Protein AF-A0A0F9C2K1-F1 (afdb_monomer_lite)

Secondary structure (DSSP, 8-state):
--------SSSEEEEEE-----SSEEEEEEEEEE-SS-EEEEEEEPTTEEEES-SEEEE-TT-EEEEEEEEEPPTT--S-EEEEEEEEEEETTT--EEEEEEEEEEPPSS----------EEEEEEEEEEEE-SS-EEEEEEEEEEEEEESSTTS-EEEEEEEEES--TT-GGGS---EEEEEEEETTTEEEEEEEEEE-S-SSSSPPEEEEEEEEEEEETTEEEEEEEEEE-S-GGG---EEEEEEEEEEETTEEEEEEEEEEEPPSS-SSTTS---TT-EEEEEEEEEEEEETTEEEEEEEEEEEESS-B-

Radius of gyration: 38.89 Å; chains: 1; bounding box: 77×54×105 Å

Organism: NCBI:txid412755

Structure (mmCIF, N/CA/C/O backbone):
data_AF-A0A0F9C2K1-F1
#
_entry.id   AF-A0A0F9C2K1-F1
#
loop_
_atom_site.group_PDB
_atom_site.id
_atom_site.type_symbol
_atom_site.label_atom_id
_atom_site.label_alt_id
_atom_site.label_comp_id
_atom_site.label_asym_id
_atom_site.label_entity_id
_atom_site.label_seq_id
_atom_site.pdbx_PDB_ins_code
_atom_site.Cartn_x
_atom_site.Cartn_y
_atom_site.Cartn_z
_atom_site.occupancy
_atom_site.B_iso_or_equiv
_atom_site.auth_seq_id
_atom_site.auth_comp_id
_atom_site.auth_asym_id
_atom_site.auth_atom_id
_atom_site.pdbx_PDB_model_num
ATOM 1 N N . MET A 1 1 ? -41.978 9.054 50.745 1.00 33.16 1 MET A N 1
ATOM 2 C CA . MET A 1 1 ? -40.813 8.151 50.845 1.00 33.16 1 MET A CA 1
ATOM 3 C C . MET A 1 1 ? -41.160 7.051 51.826 1.00 33.16 1 MET A C 1
ATOM 5 O O . MET A 1 1 ? -41.195 7.287 53.026 1.00 33.16 1 MET A O 1
ATOM 9 N N . THR A 1 2 ? -41.537 5.893 51.304 1.00 23.72 2 THR A N 1
ATOM 10 C CA . THR A 1 2 ? -41.900 4.700 52.072 1.00 23.72 2 THR A CA 1
ATOM 11 C C . THR A 1 2 ? -40.625 4.112 52.673 1.00 23.72 2 THR A C 1
ATOM 13 O O . THR A 1 2 ? -39.729 3.701 51.942 1.00 23.72 2 THR A O 1
ATOM 16 N N . ARG A 1 3 ? -40.508 4.151 54.004 1.00 30.47 3 ARG A N 1
ATOM 17 C CA . ARG A 1 3 ? -39.410 3.526 54.749 1.00 30.47 3 ARG A CA 1
ATOM 18 C C . ARG A 1 3 ? -39.724 2.043 54.895 1.00 30.47 3 ARG A C 1
ATOM 20 O O . ARG A 1 3 ? -40.606 1.681 55.665 1.00 30.47 3 ARG A O 1
ATOM 27 N N . SER A 1 4 ? -39.014 1.201 54.163 1.00 26.61 4 SER A N 1
ATOM 28 C CA . SER A 1 4 ? -39.002 -0.242 54.383 1.00 26.61 4 SER A CA 1
ATOM 29 C C . SER A 1 4 ? -37.620 -0.623 54.901 1.00 26.61 4 SER A C 1
ATOM 31 O O . SER A 1 4 ? -36.711 -0.865 54.113 1.00 26.61 4 SER A O 1
ATOM 33 N N . CYS A 1 5 ? -37.461 -0.645 56.230 1.00 33.44 5 CYS A N 1
ATOM 34 C CA . CYS A 1 5 ? -36.460 -1.521 56.832 1.00 33.44 5 CYS A CA 1
ATOM 35 C C . CYS A 1 5 ? -36.923 -2.943 56.523 1.00 33.44 5 CYS A C 1
ATOM 37 O O . CYS A 1 5 ? -37.973 -3.379 56.995 1.00 33.44 5 CYS A O 1
ATOM 39 N N . ILE A 1 6 ? -36.196 -3.616 55.638 1.00 37.28 6 ILE A N 1
ATOM 40 C CA . ILE A 1 6 ? -36.361 -5.047 55.417 1.00 37.28 6 ILE A CA 1
ATOM 41 C C . ILE A 1 6 ? -35.999 -5.708 56.748 1.00 37.28 6 ILE A C 1
ATOM 43 O O . ILE A 1 6 ? -34.929 -5.441 57.285 1.00 37.28 6 ILE A O 1
ATOM 47 N N . LEU A 1 7 ? -36.925 -6.496 57.297 1.00 34.59 7 LEU A N 1
ATOM 48 C CA . LEU A 1 7 ? -36.721 -7.327 58.483 1.00 34.59 7 LEU A CA 1
ATOM 49 C C . LEU A 1 7 ? -35.461 -8.183 58.277 1.00 34.59 7 LEU A C 1
ATOM 51 O O . LEU A 1 7 ? -35.523 -9.193 57.575 1.00 34.59 7 LEU A O 1
ATOM 55 N N . CYS A 1 8 ? -34.323 -7.790 58.853 1.00 39.09 8 CYS A N 1
ATOM 56 C CA . CYS A 1 8 ? -33.214 -8.718 59.034 1.00 39.09 8 CYS A CA 1
ATOM 57 C C . CYS A 1 8 ? -33.524 -9.541 60.284 1.00 39.09 8 CYS A C 1
ATOM 59 O O . CYS A 1 8 ? -33.885 -8.989 61.317 1.00 39.09 8 CYS A O 1
ATOM 61 N N . GLY A 1 9 ? -33.387 -10.863 60.204 1.00 40.09 9 GLY A N 1
ATOM 62 C CA . GLY A 1 9 ? -33.495 -11.755 61.365 1.00 40.09 9 GLY A CA 1
ATOM 63 C C . GLY A 1 9 ? -32.280 -11.705 62.303 1.00 40.09 9 GLY A C 1
ATOM 64 O O . GLY A 1 9 ? -32.063 -12.666 63.031 1.00 40.09 9 GLY A O 1
ATOM 65 N N . ASP A 1 10 ? -31.484 -10.633 62.246 1.00 47.69 10 ASP A N 1
ATOM 66 C CA . ASP A 1 10 ? -30.276 -10.387 63.039 1.00 47.69 10 ASP A CA 1
ATOM 67 C C . ASP A 1 10 ? -30.452 -9.069 63.828 1.00 47.69 10 ASP A C 1
ATOM 69 O O . ASP A 1 10 ? -31.119 -8.157 63.330 1.00 47.69 10 ASP A O 1
ATOM 73 N N . PRO A 1 11 ? -29.833 -8.931 65.020 1.00 51.47 11 PRO A N 1
ATOM 74 C CA . PRO A 1 11 ? -30.054 -7.800 65.929 1.00 51.47 11 PRO A CA 1
ATOM 75 C C . PRO A 1 11 ? -29.697 -6.430 65.321 1.00 51.47 11 PRO A C 1
ATOM 77 O O . PRO A 1 11 ? -30.369 -5.442 65.619 1.00 51.47 11 PRO A O 1
ATOM 80 N N . LEU A 1 12 ? -28.737 -6.380 64.385 1.00 45.09 12 LEU A N 1
ATOM 81 C CA . LEU A 1 12 ? -28.323 -5.168 63.670 1.00 45.09 12 LEU A CA 1
ATOM 82 C C . LEU A 1 12 ? -28.712 -5.228 62.177 1.00 45.09 12 LEU A C 1
ATOM 84 O O . LEU A 1 12 ? -28.350 -6.159 61.458 1.00 45.09 12 LEU A O 1
ATOM 88 N N . CYS A 1 13 ? -29.394 -4.192 61.680 1.00 52.56 13 CYS A N 1
ATOM 89 C CA . CYS A 1 13 ? -29.792 -4.032 60.277 1.00 52.56 13 CYS A CA 1
ATOM 90 C C . CYS A 1 13 ? -29.043 -2.869 59.606 1.00 52.56 13 CYS A C 1
ATOM 92 O O . CYS A 1 13 ? -28.974 -1.773 60.164 1.00 52.56 13 CYS A O 1
ATOM 94 N N . LEU A 1 14 ? -28.570 -3.065 58.368 1.00 50.22 14 LEU A N 1
ATOM 95 C CA . LEU A 1 14 ? -27.961 -2.018 57.539 1.00 50.22 14 LEU A CA 1
ATOM 96 C C . LEU A 1 14 ? -28.662 -1.926 56.178 1.00 50.22 14 LEU A C 1
ATOM 98 O O . LEU A 1 14 ? -28.708 -2.901 55.434 1.00 50.22 14 LEU A O 1
ATOM 102 N N . CYS A 1 15 ? -29.191 -0.751 55.835 1.00 49.62 15 CYS A N 1
ATOM 103 C CA . CYS A 1 15 ? -29.886 -0.493 54.570 1.00 49.62 15 CYS A CA 1
ATOM 104 C C . CYS A 1 15 ? -29.271 0.710 53.845 1.00 49.62 15 CYS A C 1
ATOM 106 O O . CYS A 1 15 ? -28.938 1.705 54.480 1.00 49.62 15 CYS A O 1
ATOM 108 N N . ALA A 1 16 ? -29.161 0.657 52.518 1.00 47.88 16 ALA A N 1
ATOM 109 C CA . ALA A 1 16 ? -28.700 1.784 51.706 1.00 47.88 16 ALA A CA 1
ATOM 110 C C . ALA A 1 16 ? -29.882 2.564 51.104 1.00 47.88 16 ALA A C 1
ATOM 112 O O . ALA A 1 16 ? -30.863 1.964 50.665 1.00 47.88 16 ALA A O 1
ATOM 113 N N . TYR A 1 17 ? -29.769 3.892 51.039 1.00 52.44 17 TYR A N 1
ATOM 114 C CA . TYR A 1 17 ? -30.745 4.794 50.426 1.00 52.44 17 TYR A CA 1
ATOM 115 C C . TYR A 1 17 ? -30.077 5.683 49.369 1.00 52.44 17 TYR A C 1
ATOM 117 O O . TYR A 1 17 ? -28.973 6.201 49.558 1.00 52.44 17 TYR A O 1
ATOM 125 N N . HIS A 1 18 ? -30.771 5.906 48.252 1.00 49.19 18 HIS A N 1
ATOM 126 C CA . HIS A 1 18 ? -30.308 6.814 47.205 1.00 49.19 18 HIS A CA 1
ATOM 127 C C . HIS A 1 18 ? -30.633 8.272 47.547 1.00 49.19 18 HIS A C 1
ATOM 129 O O . HIS A 1 18 ? -31.791 8.689 47.518 1.00 49.19 18 HIS A O 1
ATOM 135 N N . GLY A 1 19 ? -29.592 9.056 47.830 1.00 46.06 1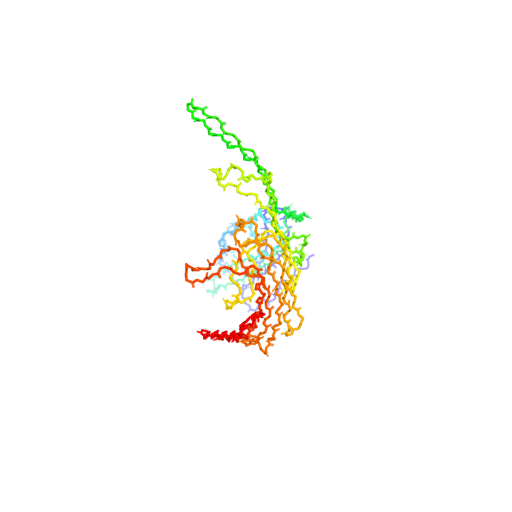9 GLY A N 1
ATOM 136 C CA . GLY A 1 19 ? -29.621 10.514 47.787 1.00 46.06 19 GLY A CA 1
ATOM 137 C C . GLY A 1 19 ? -28.785 10.993 46.603 1.00 46.06 19 GLY A C 1
ATOM 138 O O . GLY A 1 19 ? -27.646 10.573 46.446 1.00 46.06 19 GLY A O 1
ATOM 139 N N . ALA A 1 20 ? -29.342 11.843 45.745 1.00 44.31 20 ALA A N 1
ATOM 140 C CA . ALA A 1 20 ? -28.593 12.480 44.665 1.00 44.31 20 ALA A CA 1
ATOM 141 C C . ALA A 1 20 ? -28.383 13.955 45.010 1.00 44.31 20 ALA A C 1
ATOM 143 O O . ALA A 1 20 ? -29.361 14.676 45.201 1.00 44.31 20 ALA A O 1
ATOM 144 N N . GLN A 1 21 ? -27.132 14.419 45.059 1.00 44.97 21 GLN A N 1
ATOM 145 C CA . GLN A 1 21 ? -26.820 15.849 45.053 1.00 44.97 21 GLN A CA 1
ATOM 146 C C . GLN A 1 21 ? -25.516 16.134 44.304 1.00 44.97 21 GLN A C 1
ATOM 148 O O . GLN A 1 21 ? -24.513 15.496 44.572 1.00 44.97 21 GLN A O 1
ATOM 153 N N . GLY A 1 22 ? -25.556 17.148 43.428 1.00 48.81 22 GLY A N 1
ATOM 154 C CA . GLY A 1 22 ? -24.441 18.050 43.104 1.00 48.81 22 GLY A CA 1
ATOM 155 C C . GLY A 1 22 ? -23.285 17.538 42.230 1.00 48.81 22 GLY A C 1
ATOM 156 O O . GLY A 1 22 ? -22.685 16.504 42.478 1.00 48.81 22 GLY A O 1
ATOM 157 N N . ASN A 1 23 ? -22.881 18.364 41.258 1.00 45.41 23 ASN A N 1
ATOM 158 C CA . ASN A 1 23 ? -21.862 18.092 40.226 1.00 45.41 23 ASN A CA 1
ATOM 159 C C . ASN A 1 23 ? -20.400 17.896 40.713 1.00 45.41 23 ASN A C 1
ATOM 161 O O . ASN A 1 23 ? -19.497 17.921 39.879 1.00 45.41 23 ASN A O 1
ATOM 165 N N . LEU A 1 24 ? -20.131 17.739 42.016 1.00 50.06 24 LEU A N 1
ATOM 166 C CA . LEU A 1 24 ? -18.759 17.567 42.533 1.00 50.06 24 LEU A CA 1
ATOM 167 C C . LEU A 1 24 ? -18.600 16.506 43.635 1.00 50.06 24 LEU A C 1
ATOM 169 O O . LEU A 1 24 ? -17.544 15.872 43.695 1.00 50.06 24 LEU A O 1
ATOM 173 N N . CYS A 1 25 ? -19.624 16.247 44.448 1.00 51.16 25 CYS A N 1
ATOM 174 C CA . CYS A 1 25 ? -19.558 15.272 45.539 1.00 51.16 25 CYS A CA 1
ATOM 175 C C . CYS A 1 25 ? -20.787 14.371 45.513 1.00 51.16 25 CYS A C 1
ATOM 177 O O . CYS A 1 25 ? -21.906 14.866 45.558 1.00 51.16 25 CYS A O 1
ATOM 179 N N . LEU A 1 26 ? -20.576 13.057 45.491 1.00 54.44 26 LEU A N 1
ATOM 180 C CA . LEU A 1 26 ? -21.645 12.077 45.641 1.00 54.44 26 LEU A CA 1
ATOM 181 C C . LEU A 1 26 ? -21.929 11.871 47.133 1.00 54.44 26 LEU A C 1
ATOM 183 O O . LEU A 1 26 ? -21.008 11.529 47.871 1.00 54.44 26 LEU A O 1
ATOM 187 N N . ALA A 1 27 ? -23.182 12.050 47.560 1.00 58.62 27 ALA A N 1
ATOM 188 C CA . ALA A 1 27 ? -23.620 11.803 48.934 1.00 58.62 27 ALA A CA 1
ATOM 189 C C . ALA A 1 27 ? -24.550 10.577 49.006 1.00 58.62 27 ALA A C 1
ATOM 191 O O . ALA A 1 27 ? -25.712 10.661 48.615 1.00 58.62 27 ALA A O 1
ATOM 192 N N . THR A 1 28 ? -24.063 9.451 49.529 1.00 66.00 28 THR A N 1
ATOM 193 C CA . THR A 1 28 ? -24.864 8.228 49.732 1.00 66.00 28 THR A CA 1
ATOM 194 C C . THR A 1 28 ? -25.262 8.111 51.197 1.00 66.00 28 THR A C 1
ATOM 196 O O . THR A 1 28 ? -24.446 8.386 52.071 1.00 66.00 28 THR A O 1
ATOM 199 N N . ARG A 1 29 ? -26.493 7.686 51.496 1.00 66.56 29 ARG A N 1
ATOM 200 C CA . ARG A 1 29 ? -26.960 7.542 52.880 1.00 66.56 29 ARG A CA 1
ATOM 201 C C . ARG A 1 29 ? -27.256 6.089 53.227 1.00 66.56 29 ARG A C 1
ATOM 203 O O . ARG A 1 29 ? -27.815 5.360 52.413 1.00 66.56 29 ARG A O 1
ATOM 210 N N . PHE A 1 30 ? -26.909 5.680 54.440 1.00 66.44 30 PHE A N 1
ATOM 211 C CA . PHE A 1 30 ? -27.156 4.340 54.967 1.00 66.44 30 PHE A CA 1
ATOM 212 C C . PHE A 1 30 ? -27.914 4.432 56.289 1.00 66.44 30 PHE A C 1
ATOM 214 O O . PHE A 1 30 ? -27.546 5.217 57.154 1.00 66.44 30 PHE A O 1
ATOM 221 N N . GLY A 1 31 ? -28.969 3.641 56.456 1.00 62.03 31 GLY A N 1
ATOM 222 C CA . GLY A 1 31 ? -29.664 3.484 57.730 1.00 62.03 31 GLY A CA 1
ATOM 223 C C . GLY A 1 31 ? -29.104 2.298 58.501 1.00 62.03 31 GLY A C 1
ATOM 224 O O . GLY A 1 31 ? -29.089 1.187 57.974 1.00 62.03 31 GLY A O 1
ATOM 225 N N . VAL A 1 32 ? -28.686 2.535 59.740 1.00 62.41 32 VAL A N 1
ATOM 226 C CA . VAL A 1 32 ? -28.321 1.509 60.722 1.00 62.41 32 VAL A CA 1
ATOM 227 C C . VAL A 1 32 ? -29.462 1.408 61.727 1.00 62.41 32 VAL A C 1
ATOM 229 O O . VAL A 1 32 ? -29.982 2.440 62.153 1.00 62.41 32 VAL A O 1
ATOM 232 N N . CYS A 1 33 ? -29.881 0.205 62.098 1.00 57.81 33 CYS A N 1
ATOM 233 C CA . CYS A 1 33 ? -30.887 -0.013 63.136 1.00 57.81 33 CYS A CA 1
ATOM 234 C C . CYS A 1 33 ? -30.465 -1.171 64.038 1.00 57.81 33 CYS A C 1
ATOM 236 O O . CYS A 1 33 ? -29.953 -2.167 63.538 1.00 57.81 33 CYS A O 1
ATOM 238 N N . GLU A 1 34 ? -30.682 -1.027 65.341 1.00 58.12 34 GLU A N 1
ATOM 239 C CA . GLU A 1 34 ? -30.453 -2.067 66.346 1.00 58.12 34 GLU A CA 1
ATOM 240 C C . GLU A 1 34 ? -31.801 -2.468 66.950 1.00 58.12 34 GLU A C 1
ATOM 242 O O . GLU A 1 34 ? -32.614 -1.600 67.271 1.00 58.12 34 GLU A O 1
ATOM 247 N N . THR A 1 35 ? -32.072 -3.763 67.080 1.00 55.09 35 THR A N 1
ATOM 248 C CA . THR A 1 35 ? -33.415 -4.279 67.391 1.00 55.09 35 THR A CA 1
ATOM 249 C C . THR A 1 35 ? -33.513 -4.970 68.747 1.00 55.09 35 THR A C 1
ATOM 251 O O . THR A 1 35 ? -34.598 -4.935 69.325 1.00 55.09 35 THR A O 1
ATOM 254 N N . ASP A 1 36 ? -32.407 -5.471 69.316 1.00 52.97 36 ASP A N 1
ATOM 255 C CA . ASP A 1 36 ? -32.461 -6.333 70.510 1.00 52.97 36 ASP A CA 1
ATOM 256 C C . ASP A 1 36 ? -31.552 -5.886 71.669 1.00 52.97 36 ASP A C 1
ATOM 258 O O . ASP A 1 36 ? -31.981 -5.923 72.826 1.00 52.97 36 ASP A O 1
ATOM 262 N N . THR A 1 37 ? -30.310 -5.441 71.426 1.00 57.69 37 THR A N 1
ATOM 263 C CA . THR A 1 37 ? -29.350 -5.136 72.517 1.00 57.69 37 THR A CA 1
ATOM 264 C C . THR A 1 37 ? -28.567 -3.850 72.279 1.00 57.69 37 THR A C 1
ATOM 266 O O . THR A 1 37 ? -28.344 -3.469 71.145 1.00 57.69 37 THR A O 1
ATOM 269 N N . ARG A 1 38 ? -28.145 -3.133 73.335 1.00 59.28 38 ARG A N 1
ATOM 270 C CA . ARG A 1 38 ? -27.300 -1.935 73.149 1.00 59.28 38 ARG A CA 1
ATOM 271 C C . ARG A 1 38 ? -25.983 -2.333 72.486 1.00 59.28 38 ARG A C 1
ATOM 273 O O . ARG A 1 38 ? -25.269 -3.160 73.049 1.00 59.28 38 ARG A O 1
ATOM 280 N N . ASP A 1 39 ? -25.638 -1.685 71.378 1.00 63.97 39 ASP A N 1
ATOM 281 C CA . ASP A 1 39 ? -24.433 -2.000 70.613 1.00 63.97 39 ASP A CA 1
ATOM 282 C C . ASP A 1 39 ? -23.560 -0.763 70.361 1.00 63.97 39 ASP A C 1
ATOM 284 O O . ASP A 1 39 ? -24.035 0.367 70.212 1.00 63.97 39 ASP A O 1
ATOM 288 N N . LEU A 1 40 ? -22.251 -0.998 70.332 1.00 60.41 40 LEU A N 1
ATOM 289 C CA . LEU A 1 40 ? -21.218 -0.050 69.939 1.00 60.41 40 LEU A CA 1
ATOM 290 C C . LEU A 1 40 ? -20.750 -0.441 68.539 1.00 60.41 40 LEU A C 1
ATOM 292 O O . LEU A 1 40 ? -19.995 -1.398 68.367 1.00 60.41 40 LEU A O 1
ATOM 296 N N . ALA A 1 41 ? -21.188 0.320 67.542 1.00 66.69 41 ALA A N 1
ATOM 297 C CA . ALA A 1 41 ? -20.888 0.063 66.146 1.00 66.69 41 ALA A CA 1
ATOM 298 C C . ALA A 1 41 ? -19.735 0.955 65.661 1.00 66.69 41 ALA A C 1
ATOM 300 O O . ALA A 1 41 ? -19.764 2.179 65.818 1.00 66.69 41 ALA A O 1
ATOM 301 N N . ARG A 1 42 ? -18.718 0.349 65.039 1.00 65.94 42 ARG A N 1
ATOM 302 C CA . ARG A 1 42 ? -17.622 1.067 64.363 1.00 65.94 42 ARG A CA 1
ATOM 303 C C . ARG A 1 42 ? -17.863 1.088 62.858 1.00 65.94 42 ARG A C 1
ATOM 305 O O . ARG A 1 42 ? -18.048 0.036 62.251 1.00 65.94 42 ARG A O 1
ATOM 312 N N . LEU A 1 43 ? -17.838 2.277 62.267 1.00 72.38 43 LEU A N 1
ATOM 313 C CA . LEU A 1 43 ? -18.075 2.539 60.851 1.00 72.38 43 LEU A CA 1
ATOM 314 C C . LEU A 1 43 ? -16.745 2.625 60.093 1.00 72.38 43 LEU A C 1
ATOM 316 O O . LEU A 1 43 ? -15.823 3.324 60.515 1.00 72.38 43 LEU A O 1
ATOM 320 N N . ALA A 1 44 ? -16.669 1.959 58.945 1.00 68.50 44 ALA A N 1
ATOM 321 C CA . ALA A 1 44 ? -15.541 2.036 58.027 1.00 68.50 44 ALA A CA 1
ATOM 322 C C . ALA A 1 44 ? -16.029 2.220 56.582 1.00 68.50 44 ALA A C 1
ATOM 324 O O . ALA A 1 44 ? -16.844 1.442 56.081 1.00 68.50 44 ALA A O 1
ATOM 325 N N . GLY A 1 45 ? -15.512 3.257 55.918 1.00 58.56 45 GLY A N 1
ATOM 326 C CA . GLY A 1 45 ? -15.660 3.484 54.479 1.00 58.56 45 GLY A CA 1
ATOM 327 C C . GLY A 1 45 ? -14.437 2.983 53.705 1.00 58.56 45 GLY A C 1
ATOM 328 O O . GLY A 1 45 ? -13.350 2.838 54.266 1.00 58.56 45 GLY A O 1
ATOM 329 N N . GLU A 1 46 ? -14.610 2.713 52.412 1.00 65.31 46 GLU A N 1
ATOM 330 C CA . GLU A 1 46 ? -13.504 2.362 51.513 1.00 65.31 46 GLU A CA 1
ATOM 331 C C . GLU A 1 46 ? -12.558 3.563 51.291 1.00 65.31 46 GLU A C 1
ATOM 333 O O . GLU A 1 46 ? -12.950 4.723 51.458 1.00 65.31 46 GLU A O 1
ATOM 338 N N . GLN A 1 47 ? -11.297 3.302 50.917 1.00 50.25 47 GLN A N 1
ATOM 339 C CA . GLN A 1 47 ? -10.327 4.355 50.597 1.00 50.25 47 GLN A CA 1
ATOM 340 C C . GLN A 1 47 ? -10.945 5.309 49.560 1.00 50.25 47 GLN A C 1
ATOM 342 O O . GLN A 1 47 ? -11.350 4.864 48.492 1.00 50.25 47 GLN A O 1
ATOM 347 N N . VAL A 1 48 ? -10.987 6.614 49.869 1.00 57.28 48 VAL A N 1
ATOM 348 C CA . VAL A 1 48 ? -11.585 7.721 49.076 1.00 57.28 48 VAL A CA 1
ATOM 349 C C . VAL A 1 48 ? -13.029 8.117 49.465 1.00 57.28 48 VAL A C 1
ATOM 351 O O . VAL A 1 48 ? -13.548 9.100 48.937 1.00 57.28 48 VAL A O 1
ATOM 354 N N . VAL A 1 49 ? -13.662 7.462 50.444 1.00 67.44 49 VAL A N 1
ATOM 355 C CA . VAL A 1 49 ? -14.986 7.864 50.959 1.00 67.44 49 VAL A CA 1
ATOM 356 C C . VAL A 1 49 ? -14.869 8.494 52.352 1.00 67.44 49 VAL A C 1
ATOM 358 O O . VAL A 1 49 ? -14.328 7.888 53.273 1.00 67.44 49 VA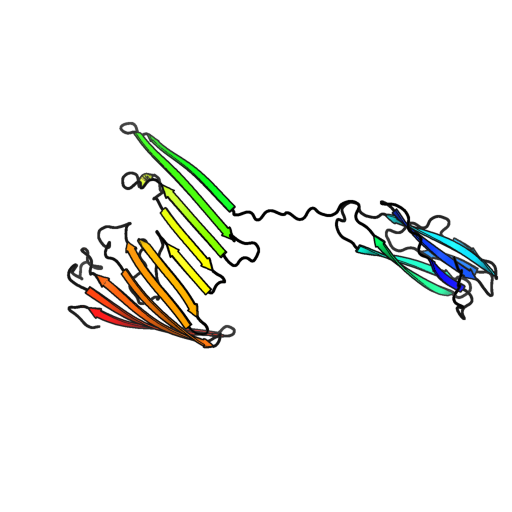L A O 1
ATOM 361 N N . LEU A 1 50 ? -15.380 9.717 52.515 1.00 74.19 50 LEU A N 1
ATOM 362 C CA . LEU A 1 50 ? -15.459 10.416 53.801 1.00 74.19 50 LEU A CA 1
ATOM 363 C C . LEU A 1 50 ? -16.790 10.090 54.487 1.00 74.19 50 LEU A C 1
ATOM 365 O O . LEU A 1 50 ? -17.848 10.205 53.873 1.00 74.19 50 LEU A O 1
ATOM 369 N N . ILE A 1 51 ? -16.739 9.694 55.758 1.00 77.31 51 ILE A N 1
ATOM 370 C CA . ILE A 1 51 ? -17.928 9.554 56.607 1.00 77.31 51 ILE A CA 1
ATOM 371 C C . ILE A 1 51 ? -18.253 10.937 57.175 1.00 77.31 51 ILE A C 1
ATOM 373 O O . ILE A 1 51 ? -17.385 11.583 57.761 1.00 77.31 51 ILE A O 1
ATOM 377 N N . ASP A 1 52 ? -19.488 11.390 56.997 1.00 67.81 52 ASP A N 1
ATOM 378 C CA . ASP A 1 52 ? -19.971 12.647 57.562 1.00 67.81 52 ASP A CA 1
ATOM 379 C C . ASP A 1 52 ? -20.415 12.403 59.016 1.00 67.81 52 ASP A C 1
ATOM 381 O O . ASP A 1 52 ? -21.502 11.876 59.263 1.00 67.81 52 ASP A O 1
ATOM 385 N N . GLY A 1 53 ? -19.532 12.698 59.980 1.00 72.25 53 GLY A N 1
ATOM 386 C CA . GLY A 1 53 ? -19.789 12.549 61.419 1.00 72.25 53 GLY A CA 1
ATOM 387 C C . GLY A 1 53 ? -18.826 11.613 62.161 1.00 72.25 53 GLY A C 1
ATOM 388 O O . GLY A 1 53 ? -17.679 11.415 61.761 1.00 72.25 53 GLY A O 1
ATOM 389 N N . GLU A 1 54 ? -19.282 11.068 63.293 1.00 76.31 54 GLU A N 1
ATOM 390 C CA . GLU A 1 54 ? -18.493 10.176 64.152 1.00 76.31 54 GLU A CA 1
ATOM 391 C C . GLU A 1 54 ? -18.360 8.770 63.544 1.00 76.31 54 GLU A C 1
ATOM 393 O O . GLU A 1 54 ? -19.326 8.184 63.062 1.00 76.31 54 GLU A O 1
ATOM 398 N N . THR A 1 55 ? -17.161 8.186 63.609 1.00 77.56 55 THR A N 1
ATOM 399 C CA . THR A 1 55 ? -16.881 6.828 63.104 1.00 77.56 55 THR A CA 1
ATOM 400 C C . THR A 1 55 ? -17.264 5.724 64.089 1.00 77.56 55 THR A C 1
ATOM 402 O O . THR A 1 55 ? -17.193 4.545 63.752 1.00 77.56 55 THR A O 1
ATOM 405 N N . THR A 1 56 ? -17.655 6.078 65.312 1.00 76.81 56 THR A N 1
ATOM 406 C CA . THR A 1 56 ? -18.169 5.143 66.318 1.00 76.81 56 THR A CA 1
ATOM 407 C C . THR A 1 56 ? -19.507 5.663 66.805 1.00 76.81 56 THR A C 1
ATOM 409 O O . THR A 1 56 ? -19.586 6.796 67.265 1.00 76.81 56 THR A O 1
ATOM 412 N N . ILE A 1 57 ? -20.548 4.843 66.707 1.00 80.19 57 ILE A N 1
ATOM 413 C CA . ILE A 1 57 ? -21.897 5.196 67.145 1.00 80.19 57 ILE A CA 1
ATOM 414 C C . ILE A 1 57 ? -22.393 4.160 68.151 1.00 80.19 57 ILE A C 1
ATOM 416 O O . ILE A 1 57 ? -22.226 2.957 67.958 1.00 80.19 57 ILE A O 1
ATOM 420 N N . THR A 1 58 ? -23.010 4.631 69.230 1.00 78.94 58 THR A N 1
ATOM 421 C CA . THR A 1 58 ? -23.727 3.772 70.179 1.00 78.94 58 THR A CA 1
ATOM 422 C C . THR A 1 58 ? -25.201 3.779 69.805 1.00 78.94 58 THR A C 1
ATOM 424 O O . THR A 1 58 ? -25.788 4.857 69.696 1.00 78.94 58 THR A O 1
ATOM 427 N N . LEU A 1 59 ? -25.786 2.598 69.616 1.00 78.69 59 LEU A N 1
ATOM 428 C CA . LEU A 1 59 ? -27.201 2.415 69.302 1.00 78.69 59 LEU A CA 1
ATOM 429 C C . LEU A 1 59 ? -27.892 1.703 70.462 1.00 78.69 59 LEU A C 1
ATOM 431 O O . LEU A 1 59 ? -27.391 0.701 70.979 1.00 78.69 59 LEU A O 1
ATOM 435 N N . VAL A 1 60 ? -29.039 2.226 70.896 1.00 78.06 60 VAL A N 1
ATOM 436 C CA . VAL A 1 60 ? -29.921 1.503 71.824 1.00 78.06 60 VAL A CA 1
ATOM 437 C C . VAL A 1 60 ? -30.961 0.667 71.063 1.00 78.06 60 VAL A C 1
ATOM 439 O O . VAL A 1 60 ? -31.262 0.992 69.915 1.00 78.06 60 VAL A O 1
ATOM 442 N N . PRO A 1 61 ? -31.543 -0.384 71.676 1.00 73.06 61 PRO A N 1
ATOM 443 C CA . PRO A 1 61 ? -32.583 -1.183 71.027 1.00 73.06 61 PRO A CA 1
ATOM 444 C C . PRO A 1 61 ? -33.749 -0.313 70.545 1.00 73.06 61 PRO A C 1
ATOM 446 O O . PRO A 1 61 ? -34.275 0.508 71.298 1.00 73.06 61 PRO A O 1
ATOM 449 N N . GLY A 1 62 ? -34.135 -0.484 69.283 1.00 71.12 62 GLY A N 1
ATOM 450 C CA . GLY A 1 62 ? -35.151 0.308 68.592 1.00 71.12 62 GLY A CA 1
ATOM 451 C C . GLY A 1 62 ? -34.655 1.641 68.016 1.00 71.12 62 GLY A C 1
ATOM 452 O O . GLY A 1 62 ? -35.434 2.337 67.361 1.00 71.12 62 GLY A O 1
ATOM 453 N N . GLU A 1 63 ? -33.391 2.025 68.226 1.00 72.88 63 GLU A N 1
ATOM 454 C CA . GLU A 1 63 ? -32.805 3.229 67.632 1.00 72.88 63 GLU A CA 1
ATOM 455 C C . GLU A 1 63 ? -32.363 2.958 66.188 1.00 72.88 63 GLU A C 1
ATOM 457 O O . GLU A 1 63 ? -31.803 1.909 65.858 1.00 72.88 63 GLU A O 1
ATOM 462 N N . SER A 1 64 ? -32.593 3.938 65.312 1.00 74.81 64 SER A N 1
ATOM 463 C CA . SER A 1 64 ? -32.033 3.944 63.966 1.00 74.81 64 SER A CA 1
ATOM 464 C C . SER A 1 64 ? -31.325 5.263 63.691 1.00 74.81 64 SER A C 1
ATOM 466 O O . SER A 1 64 ? -31.855 6.334 63.993 1.00 74.81 64 SER A O 1
ATOM 468 N N . ARG A 1 65 ? -30.129 5.182 63.100 1.00 76.94 65 ARG A N 1
ATOM 469 C CA . ARG A 1 65 ? -29.328 6.339 62.686 1.00 76.94 65 ARG A CA 1
ATOM 470 C C . ARG A 1 65 ? -29.008 6.283 61.205 1.00 76.94 65 ARG A C 1
ATOM 472 O O . ARG A 1 65 ? -28.792 5.217 60.637 1.00 76.94 65 ARG A O 1
ATOM 479 N N . GLU A 1 66 ? -28.958 7.458 60.596 1.00 78.62 66 GLU A N 1
ATOM 480 C CA . GLU A 1 66 ? -28.566 7.634 59.204 1.00 78.62 66 GLU A CA 1
ATOM 481 C C . GLU A 1 66 ? -27.102 8.086 59.143 1.00 78.62 66 GLU A C 1
ATOM 483 O O . GLU A 1 66 ? -26.722 9.054 59.798 1.00 78.62 66 GLU A O 1
ATOM 488 N N . VAL A 1 67 ? -26.287 7.383 58.362 1.00 79.44 67 VAL A N 1
ATOM 489 C CA . VAL A 1 67 ? -24.878 7.692 58.106 1.00 79.44 67 VAL A CA 1
ATOM 490 C C . VAL A 1 67 ? -24.753 8.175 56.668 1.00 79.44 67 VAL A C 1
ATOM 492 O O . VAL A 1 67 ? -25.126 7.455 55.739 1.00 79.44 67 VAL A O 1
ATOM 495 N N . ALA A 1 68 ? -24.227 9.383 56.472 1.00 78.25 68 ALA A N 1
ATOM 496 C CA . ALA A 1 68 ? -23.940 9.914 55.146 1.00 78.25 68 ALA A CA 1
ATOM 497 C C . ALA A 1 68 ? -22.468 9.677 54.775 1.00 78.25 68 ALA A C 1
ATOM 499 O O . ALA A 1 68 ? -21.556 9.923 55.562 1.00 78.25 68 ALA A O 1
ATOM 500 N N . LEU A 1 69 ? -22.250 9.195 53.556 1.00 78.69 69 LEU A N 1
ATOM 501 C CA . LEU A 1 69 ? -20.948 9.014 52.933 1.00 78.69 69 LEU A CA 1
ATOM 502 C C . LEU A 1 69 ? -20.780 10.024 51.808 1.00 78.69 69 LEU A C 1
ATOM 504 O O . LEU A 1 69 ? -21.667 10.151 50.966 1.00 78.69 69 LEU A O 1
ATOM 508 N N . GLN A 1 70 ? -19.632 10.694 51.764 1.00 79.25 70 GLN A N 1
ATOM 509 C CA . GLN A 1 70 ? -19.267 11.626 50.707 1.00 79.25 70 GLN A CA 1
ATOM 510 C C . GLN A 1 70 ? -18.082 11.091 49.905 1.00 79.25 70 GLN A C 1
ATOM 512 O O . GLN A 1 70 ? -17.035 10.759 50.460 1.00 79.25 70 GLN A O 1
ATOM 517 N N . GLN A 1 71 ? -18.227 11.044 48.583 1.00 78.88 71 GLN A N 1
ATOM 518 C CA . GLN A 1 71 ? -17.152 10.669 47.671 1.00 78.88 71 GLN A CA 1
ATOM 519 C C . GLN A 1 71 ? -16.922 11.773 46.641 1.00 78.88 71 GLN A C 1
ATOM 521 O O . GLN A 1 71 ? -17.841 12.181 45.925 1.00 78.88 71 GLN A O 1
ATOM 526 N N . ALA A 1 72 ? -15.679 12.246 46.549 1.00 76.88 72 ALA A N 1
ATOM 527 C CA . ALA A 1 72 ? -15.291 13.228 45.546 1.00 76.88 72 ALA A CA 1
ATOM 528 C C . ALA A 1 72 ? -15.346 12.602 44.143 1.00 76.88 72 ALA A C 1
ATOM 530 O O . ALA A 1 72 ? -14.775 11.537 43.896 1.00 76.88 72 ALA A O 1
ATOM 531 N N . THR A 1 73 ? -16.022 13.277 43.214 1.00 75.25 73 THR A N 1
ATOM 532 C CA . THR A 1 73 ? -16.077 12.865 41.804 1.00 75.25 73 THR A CA 1
ATOM 533 C C . THR A 1 73 ? -15.038 13.633 40.983 1.00 75.25 73 THR A C 1
ATOM 535 O O . THR A 1 73 ? -14.668 14.755 41.321 1.00 75.25 73 THR A O 1
ATOM 538 N N . ASN A 1 74 ? -14.514 13.019 39.918 1.00 74.62 74 ASN A N 1
ATOM 539 C CA . ASN A 1 74 ? -13.484 13.637 39.081 1.00 74.62 74 ASN A CA 1
ATOM 540 C C . ASN A 1 74 ? -14.123 14.405 37.912 1.00 74.62 74 ASN A C 1
ATOM 542 O O . ASN A 1 74 ? -14.792 13.814 37.064 1.00 74.62 74 ASN A O 1
ATOM 546 N N . ASP A 1 75 ? -13.855 15.708 37.838 1.00 70.19 75 ASP A N 1
ATOM 547 C CA . ASP A 1 75 ? -14.364 16.630 36.816 1.00 70.19 75 ASP A CA 1
ATOM 548 C C . ASP A 1 75 ? -13.784 16.393 35.406 1.00 70.19 75 ASP A C 1
ATOM 550 O O . ASP A 1 75 ? -14.285 16.941 34.421 1.00 70.19 75 ASP A O 1
ATOM 554 N N . LYS A 1 76 ? -12.757 15.543 35.286 1.00 73.88 76 LYS A N 1
ATOM 555 C CA . LYS A 1 76 ? -12.142 15.111 34.018 1.00 73.88 76 LYS A CA 1
ATOM 556 C C . LYS A 1 76 ? -12.789 13.860 33.420 1.00 73.88 76 LYS A C 1
ATOM 558 O O . LYS A 1 76 ? -12.276 13.314 32.442 1.00 73.88 76 LYS A O 1
ATOM 563 N N . ILE A 1 77 ? -13.885 13.371 33.998 1.00 74.50 77 ILE A N 1
ATOM 564 C CA . ILE A 1 77 ? -14.657 12.263 33.431 1.00 74.50 77 ILE A CA 1
ATOM 565 C C . ILE A 1 77 ? -15.647 12.831 32.410 1.00 74.50 77 ILE A C 1
ATOM 567 O O . ILE A 1 77 ? -16.457 13.696 32.727 1.00 74.50 77 ILE A O 1
ATOM 571 N N . TYR A 1 78 ? -15.584 12.325 31.176 1.00 74.69 78 TYR A N 1
ATOM 572 C CA . TYR A 1 78 ? -16.392 12.810 30.047 1.00 74.69 78 TYR A CA 1
ATOM 573 C C . TYR A 1 78 ? -17.431 11.794 29.542 1.00 74.69 78 TYR A C 1
ATOM 575 O O . TYR A 1 78 ? -17.983 11.959 28.452 1.00 74.69 78 TYR A O 1
ATOM 583 N N . SER A 1 79 ? -17.655 10.718 30.296 1.00 76.81 79 SER A N 1
ATOM 584 C CA . SER A 1 79 ? -18.567 9.620 29.965 1.00 76.81 79 SER A CA 1
ATOM 585 C C . SER A 1 79 ? -19.387 9.222 31.189 1.00 76.81 79 SER A C 1
ATOM 587 O O . SER A 1 79 ? -18.912 9.370 32.313 1.00 76.81 79 SER A O 1
ATOM 589 N N . PHE A 1 80 ? -20.581 8.674 30.967 1.00 78.94 80 PHE A N 1
ATOM 590 C CA . PHE A 1 80 ? -21.402 8.082 32.026 1.00 78.94 80 PHE A CA 1
ATOM 591 C C . PHE A 1 80 ? -20.633 6.975 32.744 1.00 78.94 80 PHE A C 1
ATOM 593 O O . PHE A 1 80 ? -19.929 6.181 32.108 1.00 78.94 80 PHE A O 1
ATOM 600 N N . ARG A 1 81 ? -20.745 6.936 34.071 1.00 77.75 81 ARG A N 1
ATOM 601 C CA . ARG A 1 81 ? -20.122 5.894 34.881 1.00 77.75 81 ARG A CA 1
ATOM 602 C C . ARG A 1 81 ? -20.923 5.659 36.149 1.00 77.75 81 ARG A C 1
ATOM 604 O O . ARG A 1 81 ? -21.338 6.605 36.808 1.00 77.75 81 ARG A O 1
ATOM 611 N N . ASN A 1 82 ? -21.026 4.393 36.527 1.00 82.50 82 ASN A N 1
ATOM 612 C CA . ASN A 1 82 ? -21.517 4.004 37.837 1.00 82.50 82 ASN A CA 1
ATOM 613 C C . ASN A 1 82 ? -20.365 4.011 38.840 1.00 82.50 82 ASN A C 1
ATOM 615 O O . ASN A 1 82 ? -19.319 3.398 38.605 1.00 82.50 82 ASN A O 1
ATOM 619 N N . ILE A 1 83 ? -20.561 4.711 39.952 1.00 81.44 83 ILE A N 1
ATOM 620 C CA . ILE A 1 83 ? -19.670 4.663 41.107 1.00 81.44 83 ILE A CA 1
ATOM 621 C C . ILE A 1 83 ? -20.353 3.817 42.177 1.00 81.44 83 ILE A C 1
ATOM 623 O O . ILE A 1 83 ? -21.535 4.003 42.459 1.00 81.44 83 ILE A O 1
ATOM 627 N N . SER A 1 84 ? -19.622 2.851 42.728 1.00 81.94 84 SER A N 1
ATOM 628 C CA . SER A 1 84 ? -20.086 2.025 43.841 1.00 81.94 84 SER A CA 1
ATOM 629 C C . SER A 1 84 ? -19.502 2.566 45.139 1.00 81.94 84 SER A C 1
ATOM 631 O O . SER A 1 84 ? -18.299 2.794 45.219 1.00 81.94 84 SER A O 1
ATOM 633 N N . THR A 1 85 ? -20.355 2.755 46.140 1.00 82.81 85 THR A N 1
ATOM 634 C CA . THR A 1 85 ? -19.985 3.129 47.508 1.00 82.81 85 THR A CA 1
ATOM 635 C C . THR A 1 85 ? -20.329 1.989 48.454 1.00 82.81 85 THR A C 1
ATOM 637 O O . THR A 1 85 ? -21.444 1.462 48.392 1.00 82.81 85 THR A O 1
ATOM 640 N N . GLN A 1 86 ? -19.397 1.642 49.337 1.00 83.06 86 GLN A N 1
ATOM 641 C CA . GLN A 1 86 ? -19.545 0.591 50.341 1.00 83.06 86 GLN A CA 1
ATOM 642 C C . GLN A 1 86 ? -19.457 1.179 51.755 1.00 83.06 86 GLN A C 1
ATOM 644 O O . GLN A 1 86 ? -18.571 1.989 52.034 1.00 83.06 86 GLN A O 1
ATOM 649 N N . LEU A 1 87 ? -20.344 0.730 52.647 1.00 82.00 87 LEU A N 1
ATOM 650 C CA . LEU A 1 87 ? -20.253 0.954 54.089 1.00 82.00 87 LEU A CA 1
ATOM 651 C C . LEU A 1 87 ? -20.087 -0.380 54.808 1.00 82.00 87 LEU A C 1
ATOM 653 O O . LEU A 1 87 ? -20.887 -1.294 54.605 1.00 82.00 87 LEU A O 1
ATOM 657 N N . THR A 1 88 ? -19.089 -0.459 55.681 1.00 82.50 88 THR A N 1
ATOM 658 C CA . THR A 1 88 ? -18.842 -1.619 56.536 1.00 82.50 88 THR A CA 1
ATOM 659 C C . THR A 1 88 ? -18.990 -1.218 58.001 1.00 82.50 88 THR A C 1
ATOM 661 O O . THR A 1 88 ? -18.460 -0.191 58.423 1.00 82.50 88 THR A O 1
ATOM 664 N N . ILE A 1 89 ? -19.713 -2.025 58.775 1.00 82.56 89 ILE A N 1
ATOM 665 C CA . ILE A 1 89 ? -19.996 -1.792 60.192 1.00 82.56 89 ILE A CA 1
ATOM 666 C C . ILE A 1 89 ? -19.564 -3.007 61.000 1.00 82.56 89 ILE A C 1
ATOM 668 O O . ILE A 1 89 ? -19.998 -4.119 60.716 1.00 82.56 89 ILE A O 1
ATOM 672 N N . PHE A 1 90 ? -18.743 -2.791 62.023 1.00 82.62 90 PHE A N 1
ATOM 673 C CA . PHE A 1 90 ? -18.404 -3.811 63.012 1.00 82.62 90 PHE A CA 1
ATOM 674 C C . PHE A 1 90 ? -19.253 -3.623 64.273 1.00 82.62 90 PHE A C 1
ATOM 676 O O . PHE A 1 90 ? -19.222 -2.543 64.865 1.00 82.62 90 PHE A O 1
ATOM 683 N N . SER A 1 91 ? -19.982 -4.668 64.667 1.00 80.50 91 SER A N 1
ATOM 684 C CA . SER A 1 91 ? -20.795 -4.738 65.887 1.00 80.50 91 SER A CA 1
ATOM 685 C C . SER A 1 91 ? -19.976 -5.337 67.029 1.00 80.50 91 SER A C 1
ATOM 687 O O . SER A 1 91 ? -19.466 -6.452 66.903 1.00 80.50 91 SER A O 1
ATOM 689 N N . ALA A 1 92 ? -19.856 -4.620 68.148 1.00 78.56 92 ALA A N 1
ATOM 690 C CA . ALA A 1 92 ? -19.150 -5.122 69.325 1.00 78.56 92 ALA A CA 1
ATOM 691 C C . ALA A 1 92 ? -19.980 -6.160 70.099 1.00 78.56 92 ALA A C 1
ATOM 693 O O . ALA A 1 92 ? -19.405 -7.065 70.696 1.00 78.56 92 ALA A O 1
ATOM 694 N N . ALA A 1 93 ? -21.312 -6.049 70.077 1.00 74.88 93 ALA A N 1
ATOM 695 C CA . ALA A 1 93 ? -22.218 -6.962 70.772 1.00 74.88 93 ALA A CA 1
ATOM 696 C C . ALA A 1 93 ? -22.335 -8.335 70.090 1.00 74.88 93 ALA A C 1
ATOM 698 O O . ALA A 1 93 ? -22.434 -9.352 70.771 1.00 74.88 93 ALA A O 1
ATOM 699 N N . SER A 1 94 ? -22.321 -8.373 68.752 1.00 77.31 94 SER A N 1
ATOM 700 C CA . SER A 1 94 ? -22.455 -9.621 67.983 1.00 77.31 94 SER A CA 1
ATOM 701 C C . SER A 1 94 ? -21.132 -10.175 67.444 1.00 77.31 94 SER A C 1
ATOM 703 O O . SER A 1 94 ? -21.131 -11.259 66.866 1.00 77.31 94 SER A O 1
ATOM 705 N N . GLU A 1 95 ? -20.026 -9.434 67.592 1.00 80.38 95 GLU A N 1
ATOM 706 C CA . GLU A 1 95 ? -18.708 -9.715 66.989 1.00 80.38 95 GLU A CA 1
ATOM 707 C C . GLU A 1 95 ? -18.755 -9.945 65.461 1.00 80.38 95 GLU A C 1
ATOM 709 O O . GLU A 1 95 ? -17.859 -10.550 64.868 1.00 80.38 95 GLU A O 1
ATOM 714 N N . LYS A 1 96 ? -19.801 -9.443 64.791 1.00 78.44 96 LYS A N 1
ATOM 715 C CA . LYS A 1 96 ? -20.025 -9.593 63.347 1.00 78.44 96 LYS A CA 1
ATOM 716 C C . LYS A 1 96 ? -19.789 -8.288 62.597 1.00 78.44 96 LYS A C 1
ATOM 718 O O . LYS A 1 96 ? -19.933 -7.184 63.124 1.00 78.44 96 LYS A O 1
ATOM 723 N N . THR A 1 97 ? -19.454 -8.439 61.319 1.00 82.56 97 THR A N 1
ATOM 724 C CA . THR A 1 97 ? -19.314 -7.330 60.374 1.00 82.56 97 THR A CA 1
ATOM 725 C C . THR A 1 97 ? -20.466 -7.345 59.377 1.00 82.56 97 THR A C 1
ATOM 727 O O . THR A 1 97 ? -20.737 -8.374 58.762 1.00 82.56 97 THR A O 1
ATOM 730 N N . TYR A 1 98 ? -21.106 -6.197 59.190 1.00 79.81 98 TYR A N 1
ATOM 731 C CA . TYR A 1 98 ? -22.186 -5.980 58.234 1.00 79.81 98 TYR A CA 1
ATOM 732 C C . TYR A 1 98 ? -21.705 -5.051 57.126 1.00 79.81 98 TYR A C 1
ATOM 734 O O . TYR A 1 98 ? -20.977 -4.091 57.379 1.00 79.81 98 TYR A O 1
ATOM 742 N N . THR A 1 99 ? -22.114 -5.316 55.890 1.00 80.50 99 THR A N 1
ATOM 743 C CA . THR A 1 99 ? -21.690 -4.525 54.734 1.00 80.50 99 THR A CA 1
ATOM 744 C C . THR A 1 99 ? -22.879 -4.207 53.846 1.00 80.50 99 THR A C 1
ATOM 746 O O . THR A 1 99 ? -23.663 -5.093 53.516 1.00 80.50 99 THR A O 1
ATOM 749 N N . ALA A 1 100 ? -22.987 -2.951 53.422 1.00 78.56 100 ALA A N 1
ATOM 750 C CA . ALA A 1 100 ? -23.968 -2.510 52.442 1.00 78.56 100 ALA A CA 1
ATOM 751 C C . ALA A 1 100 ? -23.290 -1.775 51.285 1.00 78.56 100 ALA A C 1
ATOM 753 O O . ALA A 1 100 ? -22.304 -1.061 51.469 1.00 78.56 100 ALA A O 1
ATOM 754 N N . PHE A 1 101 ? -23.861 -1.934 50.093 1.00 81.88 101 PHE A N 1
ATOM 755 C CA . PHE A 1 101 ? -23.379 -1.329 48.858 1.00 81.88 101 PHE A CA 1
ATOM 756 C C . PHE A 1 101 ? -24.484 -0.496 48.219 1.00 81.88 101 PHE A C 1
ATOM 758 O O . PHE A 1 101 ? -25.660 -0.847 48.277 1.00 81.88 101 PHE A O 1
ATOM 765 N N . SER A 1 102 ? -24.093 0.590 47.566 1.00 80.62 102 SER A N 1
ATOM 766 C CA . SER A 1 102 ? -24.972 1.402 46.731 1.00 80.62 102 SER A CA 1
ATOM 767 C C . SER A 1 102 ? -24.213 1.821 45.486 1.00 80.62 102 SER A C 1
ATOM 769 O O . SER A 1 102 ? -23.064 2.246 45.586 1.00 80.62 102 SER A O 1
ATOM 771 N N . SER A 1 103 ? -24.855 1.727 44.325 1.00 80.88 103 SER A N 1
ATOM 772 C CA . SER A 1 103 ? -24.294 2.203 43.065 1.00 80.88 103 SER A CA 1
ATOM 773 C C . SER A 1 103 ? -25.077 3.410 42.575 1.00 80.88 103 SER A C 1
ATOM 775 O O . SER A 1 103 ? -26.301 3.352 42.504 1.00 80.88 103 SER A O 1
ATOM 777 N N . THR A 1 104 ? -24.373 4.487 42.235 1.00 79.94 104 THR A N 1
ATOM 778 C CA . THR A 1 104 ? -24.983 5.706 41.702 1.00 79.94 104 THR A CA 1
ATOM 779 C C . THR A 1 104 ? -24.381 6.038 40.345 1.00 79.94 104 THR A C 1
ATOM 781 O O . THR A 1 104 ? -23.158 6.025 40.171 1.00 79.94 104 THR A O 1
ATOM 784 N N . GLU A 1 105 ? -25.244 6.351 39.381 1.00 79.69 105 GLU A N 1
ATOM 785 C CA . GLU A 1 105 ? -24.836 6.845 38.070 1.00 79.69 105 GLU A CA 1
ATOM 786 C C . GLU A 1 105 ? -24.398 8.311 38.177 1.00 79.69 105 GLU A C 1
ATOM 788 O O . GLU A 1 105 ? -25.141 9.172 38.654 1.00 79.69 105 GLU A O 1
ATOM 793 N N . VAL A 1 106 ? -23.169 8.598 37.748 1.00 79.62 106 VAL A N 1
ATOM 794 C CA . VAL A 1 106 ? -22.591 9.943 37.771 1.00 79.62 106 VAL A CA 1
ATOM 795 C C . VAL A 1 106 ? -22.599 10.529 36.365 1.00 79.62 106 VAL A C 1
ATOM 797 O O . VAL A 1 106 ? -22.025 9.967 35.426 1.00 79.62 106 VAL A O 1
ATOM 800 N N . PHE A 1 107 ? -23.233 11.694 36.240 1.00 78.94 107 PHE A N 1
ATOM 801 C CA . PHE A 1 107 ? -23.325 12.448 34.996 1.00 78.94 107 PHE A CA 1
ATOM 802 C C . PHE A 1 107 ? -22.091 13.346 34.828 1.00 78.94 107 PHE A C 1
ATOM 804 O O . PHE A 1 107 ? -21.759 14.103 35.744 1.00 78.94 107 PHE A O 1
ATOM 811 N N . PRO A 1 108 ? -21.397 13.304 33.675 1.00 78.62 108 PRO A N 1
ATOM 812 C CA . PRO A 1 108 ? -20.253 14.173 33.438 1.00 78.62 108 PRO A CA 1
ATOM 813 C C . PRO A 1 108 ? -20.705 15.629 33.266 1.00 78.62 108 PRO A C 1
ATOM 815 O O . PRO A 1 108 ? -21.680 15.913 32.571 1.00 78.62 108 PRO A O 1
ATOM 818 N N . SER A 1 109 ? -19.950 16.575 33.830 1.00 74.81 109 SER A N 1
ATOM 819 C CA . SER A 1 109 ? -20.228 18.014 33.680 1.00 74.81 109 SER A CA 1
ATOM 820 C C . SER A 1 109 ? -19.997 18.522 32.250 1.00 74.81 109 SER A C 1
ATOM 822 O O . SER A 1 109 ? -20.541 19.552 31.850 1.00 74.81 109 SER A O 1
ATOM 824 N N . LYS A 1 110 ? -19.187 17.798 31.463 1.00 76.38 110 LYS A N 1
ATOM 825 C CA . LYS A 1 110 ? -18.901 18.065 30.049 1.00 76.38 110 LYS A CA 1
ATOM 826 C C . LYS A 1 110 ? -18.892 16.747 29.279 1.00 76.38 110 LYS A C 1
ATOM 828 O O . LYS A 1 110 ? -18.192 15.813 29.651 1.00 76.38 110 LYS A O 1
ATOM 833 N N . ILE A 1 111 ? -19.613 16.680 28.165 1.00 72.81 111 ILE A N 1
ATOM 834 C CA . ILE A 1 111 ? -19.526 15.546 27.235 1.00 72.81 111 ILE A CA 1
ATOM 835 C C . ILE A 1 111 ? -18.330 15.786 26.308 1.00 72.81 111 ILE A C 1
ATOM 837 O O . ILE A 1 111 ? -18.168 16.886 25.772 1.00 72.81 111 ILE A O 1
ATOM 841 N N . LYS A 1 112 ? -17.474 14.775 26.107 1.00 71.50 112 LYS A N 1
ATOM 842 C CA . LYS A 1 112 ? -16.338 14.890 25.178 1.00 71.50 112 LYS A CA 1
ATOM 843 C C . LYS A 1 112 ? -16.873 15.188 23.778 1.00 71.50 112 LYS A C 1
ATOM 845 O O . LYS A 1 112 ? -17.591 14.371 23.202 1.00 71.50 112 LYS A O 1
ATOM 850 N N . ARG A 1 113 ? -16.499 16.337 23.207 1.00 72.50 113 ARG A N 1
ATOM 851 C CA . ARG A 1 113 ? -16.829 16.671 21.816 1.00 72.50 113 ARG A CA 1
ATOM 852 C C . ARG A 1 113 ? -16.168 15.632 20.910 1.00 72.50 113 ARG A C 1
ATOM 854 O O . ARG A 1 113 ? -14.942 15.592 20.808 1.00 72.50 113 ARG A O 1
ATOM 861 N N . LYS A 1 114 ? -16.976 14.764 20.299 1.00 72.75 114 LYS A N 1
ATOM 862 C CA . LYS A 1 114 ? -16.510 13.834 19.268 1.00 72.75 114 LYS A CA 1
ATOM 863 C C . LYS A 1 114 ? -16.035 14.673 18.087 1.00 72.75 114 LYS A C 1
ATOM 865 O O . LYS A 1 114 ? -16.756 15.564 17.645 1.00 72.75 114 LYS A O 1
ATOM 870 N N . ASP A 1 115 ? -14.813 14.429 17.637 1.00 77.88 115 ASP A N 1
ATOM 871 C CA . ASP A 1 115 ? -14.246 15.126 16.491 1.00 77.88 115 ASP A CA 1
ATOM 872 C C . ASP A 1 115 ? -15.056 14.776 15.236 1.00 77.88 115 ASP A C 1
ATOM 874 O O . ASP A 1 115 ? -15.111 13.596 14.876 1.00 77.88 115 ASP A O 1
ATOM 878 N N . PRO A 1 116 ? -15.742 15.745 14.607 1.00 80.50 116 PRO A N 1
ATOM 879 C CA . PRO A 1 116 ? -16.572 15.457 13.448 1.00 80.50 116 PRO A CA 1
ATOM 880 C C . PRO A 1 116 ? -15.747 15.344 12.161 1.00 80.50 116 PRO A C 1
ATOM 882 O O . PRO A 1 116 ? -16.298 14.972 11.129 1.00 80.50 116 PRO A O 1
ATOM 885 N N . PHE A 1 117 ? -14.456 15.694 12.186 1.00 88.19 117 PHE A N 1
ATOM 886 C CA . PHE A 1 117 ? -13.665 15.840 10.973 1.00 88.19 117 PHE A CA 1
ATOM 887 C C . PHE A 1 117 ? -12.843 14.590 10.668 1.00 88.19 117 PHE A C 1
ATOM 889 O O . PHE A 1 117 ? -11.984 14.172 11.447 1.00 88.19 117 PHE A O 1
ATOM 896 N N . LEU A 1 118 ? -13.048 14.048 9.468 1.00 91.44 118 LEU A N 1
ATOM 897 C CA . LEU A 1 118 ? -12.092 13.154 8.831 1.00 91.44 118 LEU A CA 1
ATOM 898 C C . LEU A 1 118 ? -10.913 13.995 8.324 1.00 91.44 118 LEU A C 1
ATOM 900 O O . LEU A 1 118 ? -11.108 14.935 7.555 1.00 91.44 118 LEU A O 1
ATOM 904 N N . ARG A 1 119 ? -9.693 13.676 8.766 1.00 93.50 119 ARG A N 1
ATOM 905 C CA . ARG A 1 119 ? -8.472 14.357 8.317 1.00 93.50 119 ARG A CA 1
ATOM 906 C C . ARG A 1 119 ? -7.657 13.431 7.434 1.00 93.50 119 ARG A C 1
ATOM 908 O O . ARG A 1 119 ? -7.296 12.338 7.861 1.00 93.50 119 ARG A O 1
ATOM 915 N N . TYR A 1 120 ? -7.328 13.915 6.247 1.00 96.62 120 TYR A N 1
ATOM 916 C CA . TYR A 1 120 ? -6.361 13.296 5.356 1.00 96.62 120 TYR A CA 1
ATOM 917 C C . TYR A 1 120 ? -5.010 14.000 5.536 1.00 96.62 120 TYR A C 1
ATOM 919 O O . TYR A 1 120 ? -4.947 15.231 5.495 1.00 96.62 120 TYR A O 1
ATOM 927 N N . TYR A 1 121 ? -3.943 13.245 5.809 1.00 95.19 121 TYR A N 1
ATOM 928 C CA . TYR A 1 121 ? -2.625 13.823 6.066 1.00 95.19 121 TYR A CA 1
ATOM 929 C C . TYR A 1 121 ? -1.969 14.240 4.749 1.00 95.19 121 TYR A C 1
ATOM 931 O O . TYR A 1 121 ? -1.841 13.438 3.825 1.00 95.19 121 TYR A O 1
ATOM 939 N N . MET A 1 122 ? -1.546 15.503 4.675 1.00 97.38 122 MET A N 1
ATOM 940 C CA . MET A 1 122 ? -0.835 16.064 3.529 1.00 97.38 122 MET A CA 1
ATOM 941 C C . MET A 1 122 ? 0.380 16.862 3.995 1.00 97.38 122 MET A C 1
ATOM 943 O O . MET A 1 122 ? 0.330 17.546 5.019 1.00 97.38 122 MET A O 1
ATOM 947 N N . ARG A 1 123 ? 1.458 16.811 3.214 1.00 97.81 123 ARG A N 1
ATOM 948 C CA . ARG A 1 123 ? 2.685 17.579 3.428 1.00 97.81 123 ARG A CA 1
ATOM 949 C C . ARG A 1 123 ? 3.083 18.267 2.134 1.00 97.81 123 ARG A C 1
ATOM 951 O O . ARG A 1 123 ? 3.268 17.602 1.123 1.00 97.81 123 ARG A O 1
ATOM 958 N N . ALA A 1 124 ? 3.250 19.582 2.190 1.00 97.62 124 ALA A N 1
ATOM 959 C CA . ALA A 1 124 ? 3.857 20.364 1.123 1.00 97.62 124 ALA A CA 1
ATOM 960 C C . ALA A 1 124 ? 5.259 20.797 1.563 1.00 97.62 124 ALA A C 1
ATOM 962 O O . ALA A 1 124 ? 5.474 21.149 2.725 1.00 97.62 124 ALA A O 1
ATOM 963 N N . SER A 1 125 ? 6.232 20.736 0.667 1.00 95.19 125 SER A N 1
ATOM 964 C CA . SER A 1 125 ? 7.623 21.089 0.942 1.00 95.19 125 SER A CA 1
ATOM 965 C C . SER A 1 125 ? 8.242 21.772 -0.271 1.00 95.19 125 SER A C 1
ATOM 967 O O . SER A 1 125 ? 7.906 21.462 -1.412 1.00 95.19 125 SER A O 1
ATOM 969 N N . LEU A 1 126 ? 9.128 22.731 -0.014 1.00 93.69 126 LEU A N 1
ATOM 970 C CA . LEU A 1 126 ? 9.880 23.459 -1.029 1.00 93.69 126 LEU A CA 1
ATOM 971 C C . LEU A 1 126 ? 11.364 23.328 -0.692 1.00 93.69 126 LEU A C 1
ATOM 973 O O . LEU A 1 126 ? 11.790 23.699 0.401 1.00 93.69 126 LEU A O 1
ATOM 977 N N . TYR A 1 127 ? 12.138 22.797 -1.626 1.00 88.81 127 TYR A N 1
ATOM 978 C CA . TYR A 1 127 ? 13.569 22.596 -1.496 1.00 88.81 127 TYR A CA 1
ATOM 979 C C . TYR A 1 127 ? 14.293 23.573 -2.406 1.00 88.81 127 TYR A C 1
ATOM 981 O O . TYR A 1 127 ? 14.121 23.551 -3.622 1.00 88.81 127 TYR A O 1
ATOM 989 N N . TYR A 1 128 ? 15.134 24.408 -1.810 1.00 89.50 128 TYR A N 1
ATOM 990 C CA . TYR A 1 128 ? 16.074 25.248 -2.533 1.00 89.50 128 TYR A CA 1
ATOM 991 C C . TYR A 1 128 ? 17.485 24.777 -2.207 1.00 89.50 128 TYR A C 1
ATOM 993 O O . TYR A 1 128 ? 17.933 24.878 -1.066 1.00 89.50 128 TYR A O 1
ATOM 1001 N N . ASN A 1 129 ? 18.176 24.253 -3.211 1.00 86.62 129 ASN A N 1
ATOM 1002 C CA . ASN A 1 129 ? 19.562 23.837 -3.097 1.00 86.62 129 ASN A CA 1
ATOM 1003 C C . ASN A 1 129 ? 20.432 24.775 -3.921 1.00 86.62 129 ASN A C 1
ATOM 1005 O O . ASN A 1 129 ? 20.122 25.068 -5.071 1.00 86.62 129 ASN A O 1
ATOM 1009 N N . SER A 1 130 ? 21.532 25.234 -3.338 1.00 87.56 130 SER A N 1
ATOM 1010 C CA . SER A 1 130 ? 22.474 26.134 -3.989 1.00 87.56 130 SER A CA 1
ATOM 1011 C C . SER A 1 130 ? 23.890 25.669 -3.701 1.00 87.56 130 SER A C 1
ATOM 1013 O O . SER A 1 130 ? 24.239 25.370 -2.561 1.00 87.56 130 SER A O 1
ATOM 1015 N N . TYR A 1 131 ? 24.716 25.635 -4.734 1.00 85.38 131 TYR A N 1
ATOM 1016 C CA . TYR A 1 131 ? 26.114 25.262 -4.659 1.00 85.38 131 TYR A CA 1
ATOM 1017 C C . TYR A 1 131 ? 26.951 26.265 -5.442 1.00 85.38 131 TYR A C 1
ATOM 1019 O O . TYR A 1 131 ? 26.795 26.418 -6.652 1.00 85.38 131 TYR A O 1
ATOM 1027 N N . THR A 1 132 ? 27.865 26.933 -4.743 1.00 89.81 132 THR A N 1
ATOM 1028 C CA . THR A 1 132 ? 28.744 27.948 -5.323 1.00 89.81 132 THR A CA 1
ATOM 1029 C C . THR A 1 132 ? 30.189 27.486 -5.231 1.00 89.81 132 THR A C 1
ATOM 1031 O O . THR A 1 132 ? 30.672 27.111 -4.165 1.00 89.81 132 THR A O 1
ATOM 1034 N N . THR A 1 133 ? 30.895 27.556 -6.352 1.00 88.00 133 THR A N 1
ATOM 1035 C CA . THR A 1 133 ? 32.347 27.388 -6.452 1.00 88.00 133 THR A CA 1
ATOM 1036 C C . THR A 1 133 ? 32.982 28.692 -6.930 1.00 88.00 133 THR A C 1
ATOM 1038 O O . THR A 1 133 ? 32.285 29.639 -7.279 1.00 88.00 133 THR A O 1
ATOM 1041 N N . LYS A 1 134 ? 34.319 28.753 -6.993 1.00 91.56 134 LYS A N 1
ATOM 1042 C CA . LYS A 1 134 ? 35.031 29.930 -7.525 1.00 91.56 134 LYS A CA 1
ATOM 1043 C C . LYS A 1 134 ? 34.747 30.218 -9.008 1.00 91.56 134 LYS A C 1
ATOM 1045 O O . LYS A 1 134 ? 35.016 31.330 -9.443 1.00 91.56 134 LYS A O 1
ATOM 1050 N N . LYS A 1 135 ? 34.287 29.225 -9.781 1.00 89.62 135 LYS A N 1
ATOM 1051 C CA . LYS A 1 135 ? 34.034 29.351 -11.229 1.00 89.62 135 LYS A CA 1
ATOM 1052 C C . LYS A 1 135 ? 32.546 29.364 -11.571 1.00 89.62 135 LYS A C 1
ATOM 1054 O O . LYS A 1 135 ? 32.143 30.150 -12.414 1.00 89.62 135 LYS A O 1
ATOM 1059 N N . ASP A 1 136 ? 31.753 28.559 -10.868 1.00 85.69 136 ASP A N 1
ATOM 1060 C CA . ASP A 1 136 ? 30.348 28.331 -11.203 1.00 85.69 136 ASP A CA 1
ATOM 1061 C C . ASP A 1 136 ? 29.433 28.434 -9.982 1.00 85.69 136 ASP A C 1
ATOM 1063 O O . ASP A 1 136 ? 29.810 28.043 -8.870 1.00 85.69 136 ASP A O 1
ATOM 1067 N N . HIS A 1 137 ? 28.194 28.852 -10.225 1.00 85.94 137 HIS A N 1
ATOM 1068 C CA . HIS A 1 137 ? 27.083 28.789 -9.285 1.00 85.94 137 HIS A CA 1
ATOM 1069 C C . HIS A 1 137 ? 25.958 27.934 -9.874 1.00 85.94 137 HIS A C 1
ATOM 1071 O O . HIS A 1 137 ? 25.539 28.148 -11.009 1.00 85.94 137 HIS A O 1
ATOM 1077 N N . TYR A 1 138 ? 25.461 26.984 -9.087 1.00 85.38 138 TYR A N 1
ATOM 1078 C CA . TYR A 1 138 ? 24.347 26.114 -9.441 1.00 85.38 138 TYR A CA 1
ATOM 1079 C C . TYR A 1 138 ? 23.262 26.247 -8.386 1.00 85.38 138 TYR A C 1
ATOM 1081 O O . TYR A 1 138 ? 23.547 26.134 -7.195 1.00 85.38 138 TYR A O 1
ATOM 1089 N N . SER A 1 139 ? 22.017 26.410 -8.811 1.00 85.75 139 SER A N 1
ATOM 1090 C CA . SER A 1 139 ? 20.868 26.355 -7.919 1.00 85.75 139 SER A CA 1
ATOM 1091 C C . SER A 1 139 ? 19.766 25.485 -8.509 1.00 85.75 139 SER A C 1
ATOM 1093 O O . SER A 1 139 ? 19.650 25.323 -9.725 1.00 85.75 139 SER A O 1
ATOM 1095 N N . ALA A 1 140 ? 18.995 24.866 -7.625 1.00 86.31 140 ALA A N 1
ATOM 1096 C CA . ALA A 1 140 ? 17.901 23.974 -7.950 1.00 86.31 140 ALA A CA 1
ATOM 1097 C C . ALA A 1 140 ? 16.743 24.252 -6.994 1.00 86.31 140 ALA A C 1
ATOM 1099 O O . ALA A 1 140 ? 16.927 24.281 -5.777 1.00 86.31 140 ALA A O 1
ATOM 1100 N N . LEU A 1 141 ? 15.552 24.434 -7.554 1.00 87.88 141 LEU A N 1
ATOM 1101 C CA . LEU A 1 141 ? 14.311 24.570 -6.803 1.00 87.88 141 LEU A CA 1
ATOM 1102 C C . LEU A 1 141 ? 13.428 23.365 -7.119 1.00 87.88 141 LEU A C 1
ATOM 1104 O O . LEU A 1 141 ? 13.152 23.114 -8.292 1.00 87.88 141 LEU A O 1
ATOM 1108 N N . SER A 1 142 ? 12.989 22.634 -6.101 1.00 90.31 142 SER A N 1
ATOM 1109 C CA . SER A 1 142 ? 11.995 21.572 -6.249 1.00 90.31 142 SER A CA 1
ATOM 1110 C C . SER A 1 142 ? 10.888 21.712 -5.216 1.00 90.31 142 SER A C 1
ATOM 1112 O O . SER A 1 142 ? 11.093 22.211 -4.111 1.00 90.31 142 SER A O 1
ATOM 1114 N N . SER A 1 143 ? 9.688 21.297 -5.586 1.00 93.75 143 SER A N 1
ATOM 1115 C CA . SER A 1 143 ? 8.533 21.216 -4.707 1.00 93.75 143 SER A CA 1
ATOM 1116 C C . SER A 1 143 ? 8.127 19.759 -4.539 1.00 93.75 143 SER A C 1
ATOM 1118 O O . SER A 1 143 ? 8.289 18.946 -5.446 1.00 93.75 143 SER A O 1
ATOM 1120 N N . GLU A 1 144 ? 7.614 19.424 -3.362 1.00 95.62 144 GLU A N 1
ATOM 1121 C CA . GLU A 1 144 ? 7.097 18.102 -3.027 1.00 95.62 144 GLU A CA 1
ATOM 1122 C C . GLU A 1 144 ? 5.730 18.252 -2.366 1.00 95.62 144 GLU A C 1
ATOM 1124 O O . GLU A 1 144 ? 5.554 19.039 -1.435 1.00 95.62 144 GLU A O 1
ATOM 1129 N N . LEU A 1 145 ? 4.766 17.475 -2.842 1.00 97.62 145 LEU A N 1
ATOM 1130 C CA . LEU A 1 145 ? 3.461 17.301 -2.239 1.00 97.62 145 LEU A CA 1
ATOM 1131 C C . LEU A 1 145 ? 3.245 15.814 -1.981 1.00 97.62 145 LEU A C 1
ATOM 1133 O O . LEU A 1 145 ? 3.285 15.002 -2.903 1.00 97.62 145 LEU A O 1
ATOM 1137 N N . ILE A 1 146 ? 3.001 15.466 -0.725 1.00 97.94 146 ILE A N 1
ATOM 1138 C CA . ILE A 1 146 ? 2.733 14.096 -0.295 1.00 97.94 146 ILE A CA 1
ATOM 1139 C C . ILE A 1 146 ? 1.373 14.050 0.372 1.00 97.94 146 ILE A C 1
ATOM 1141 O O . ILE A 1 146 ? 1.023 14.951 1.136 1.00 97.94 146 ILE A O 1
ATOM 1145 N N . GLY A 1 147 ? 0.633 12.982 0.112 1.00 98.19 147 GLY A N 1
ATOM 1146 C CA . GLY A 1 147 ? -0.565 12.634 0.857 1.00 98.19 147 GLY A CA 1
ATOM 1147 C C . GLY A 1 147 ? -0.541 11.168 1.252 1.00 98.19 147 GLY A C 1
ATOM 1148 O O . GLY A 1 147 ? -0.083 10.332 0.477 1.00 98.19 147 GLY A O 1
ATOM 1149 N N . ASP A 1 148 ? -1.031 10.870 2.450 1.00 97.81 148 ASP A N 1
ATOM 1150 C CA . ASP A 1 148 ? -1.119 9.506 2.961 1.00 97.81 148 ASP A CA 1
ATOM 1151 C C . ASP A 1 148 ? -2.321 9.354 3.896 1.00 97.81 148 ASP A C 1
ATOM 1153 O O . ASP A 1 148 ? -2.450 10.079 4.885 1.00 97.81 148 ASP A O 1
ATOM 1157 N N . GLY A 1 149 ? -3.215 8.413 3.598 1.00 97.31 149 GLY A N 1
ATOM 1158 C CA . GLY A 1 149 ? -4.291 8.058 4.515 1.00 97.31 149 GLY A CA 1
ATOM 1159 C C . GLY A 1 149 ? -5.558 7.545 3.848 1.00 97.31 149 GLY A C 1
ATOM 1160 O O . GLY A 1 149 ? -5.597 7.216 2.664 1.00 97.31 149 GLY A O 1
ATOM 1161 N N . TYR A 1 150 ? -6.620 7.472 4.648 1.00 97.38 150 TYR A N 1
ATOM 1162 C CA . TYR A 1 150 ? -7.942 7.056 4.191 1.00 97.38 150 TYR A CA 1
ATOM 1163 C C . TYR A 1 150 ? -8.792 8.262 3.785 1.00 97.38 150 TYR A C 1
ATOM 1165 O O . TYR A 1 150 ? -8.771 9.301 4.447 1.00 97.38 150 TYR A O 1
ATOM 1173 N N . LEU A 1 151 ? -9.545 8.106 2.699 1.00 96.62 151 LEU A N 1
ATOM 1174 C CA . LEU A 1 151 ? -10.456 9.111 2.150 1.00 96.62 151 LEU A CA 1
ATOM 1175 C C . LEU A 1 151 ? -11.865 9.026 2.753 1.00 96.62 151 LEU A C 1
ATOM 1177 O O . LEU A 1 151 ? -12.684 9.913 2.525 1.00 96.62 151 LEU A O 1
ATOM 1181 N N . ASP A 1 152 ? -12.155 7.973 3.517 1.00 94.94 152 ASP A N 1
ATOM 1182 C CA . ASP A 1 152 ? -13.440 7.728 4.162 1.00 94.94 152 ASP A CA 1
ATOM 1183 C C . ASP A 1 152 ? -13.293 7.285 5.629 1.00 94.94 152 ASP A C 1
ATOM 1185 O O . ASP A 1 152 ? -12.240 6.830 6.080 1.00 94.94 152 ASP A O 1
ATOM 1189 N N . VAL A 1 153 ? -14.376 7.433 6.399 1.00 92.62 153 VAL A N 1
ATOM 1190 C CA . VAL A 1 153 ? -14.423 7.049 7.825 1.00 92.62 153 VAL A CA 1
ATOM 1191 C C . VAL A 1 153 ? -14.375 5.529 7.991 1.00 92.62 153 VAL A C 1
ATOM 1193 O O . VAL A 1 153 ? -13.746 5.027 8.923 1.00 92.62 153 VAL A O 1
ATOM 1196 N N . ASP A 1 154 ? -14.996 4.809 7.056 1.00 95.00 154 ASP A N 1
ATOM 1197 C CA . ASP A 1 154 ? -15.062 3.346 7.032 1.00 95.00 154 ASP A CA 1
ATOM 1198 C C . ASP A 1 154 ? -13.748 2.689 6.584 1.00 95.00 154 ASP A C 1
ATOM 1200 O O . ASP A 1 154 ? -13.623 1.467 6.651 1.00 95.00 154 ASP A O 1
ATOM 1204 N N . LYS A 1 155 ? -12.760 3.488 6.156 1.00 95.50 155 LYS A N 1
ATOM 1205 C CA . LYS A 1 155 ? -11.434 3.041 5.714 1.00 95.50 155 LYS A CA 1
ATOM 1206 C C . LYS A 1 155 ? -11.474 2.086 4.517 1.00 95.50 155 LYS A C 1
ATOM 1208 O O . LYS A 1 155 ? -10.641 1.189 4.404 1.00 95.50 155 LYS A O 1
ATOM 1213 N N . ASN A 1 156 ? -12.418 2.269 3.596 1.00 97.50 156 ASN A N 1
ATOM 1214 C CA . ASN A 1 156 ? -12.459 1.484 2.366 1.00 97.50 156 ASN A CA 1
ATOM 1215 C C . ASN A 1 156 ? -11.528 2.043 1.295 1.00 97.50 156 ASN A C 1
ATOM 1217 O O . ASN A 1 156 ? -11.116 1.284 0.421 1.00 97.50 156 ASN A O 1
ATOM 1221 N N . HIS A 1 157 ? -11.237 3.343 1.331 1.00 97.94 157 HIS A N 1
ATOM 1222 C CA . HIS A 1 157 ? -10.491 4.046 0.295 1.00 97.94 157 HIS A CA 1
ATOM 1223 C C . HIS A 1 157 ? -9.176 4.568 0.861 1.00 97.94 157 HIS A C 1
ATOM 1225 O O . HIS A 1 157 ? -9.161 5.591 1.538 1.00 97.94 157 HIS A O 1
ATOM 1231 N N . TYR A 1 158 ? -8.070 3.887 0.578 1.00 98.19 158 TYR A N 1
ATOM 1232 C CA . TYR A 1 158 ? -6.737 4.354 0.949 1.00 98.19 158 TYR A CA 1
ATOM 1233 C C . TYR A 1 158 ? -6.061 5.008 -0.254 1.00 98.19 158 TYR A C 1
ATOM 1235 O O . TYR A 1 158 ? -6.058 4.445 -1.351 1.00 98.19 158 TYR A O 1
ATOM 1243 N N . LEU A 1 159 ? -5.488 6.187 -0.041 1.00 98.31 159 LEU A N 1
ATOM 1244 C CA . LEU A 1 159 ? -4.732 6.929 -1.037 1.00 98.31 159 LEU A CA 1
ATOM 1245 C C . LEU A 1 159 ? -3.367 7.293 -0.453 1.00 98.31 159 LEU A C 1
ATOM 1247 O O . LEU A 1 159 ? -3.260 7.808 0.658 1.00 98.31 159 LEU A O 1
ATOM 1251 N N . ASN A 1 160 ? -2.332 7.034 -1.236 1.00 98.19 160 ASN A N 1
ATOM 1252 C CA . ASN A 1 160 ? -0.978 7.486 -0.990 1.00 98.19 160 ASN A CA 1
ATOM 1253 C C . ASN A 1 160 ? -0.452 8.099 -2.285 1.00 98.19 160 ASN A C 1
ATOM 1255 O O . ASN A 1 160 ? -0.610 7.513 -3.355 1.00 98.19 160 ASN A O 1
ATOM 1259 N N . PHE A 1 161 ? 0.134 9.286 -2.218 1.00 98.06 161 PHE A N 1
ATOM 1260 C CA . PHE A 1 161 ? 0.750 9.889 -3.389 1.00 98.06 161 PHE A CA 1
ATOM 1261 C C . PHE A 1 161 ? 1.959 10.734 -3.020 1.00 98.06 161 PHE A C 1
ATOM 1263 O O . PHE A 1 161 ? 2.041 11.298 -1.928 1.00 98.06 161 PHE A O 1
ATOM 1270 N N . ILE A 1 162 ? 2.873 10.844 -3.976 1.00 96.94 162 ILE A N 1
ATOM 1271 C CA . ILE A 1 162 ? 4.045 11.705 -3.947 1.00 96.94 162 ILE A CA 1
ATOM 1272 C C . ILE A 1 162 ? 4.110 12.394 -5.304 1.00 96.94 162 ILE A C 1
ATOM 1274 O O . ILE A 1 162 ? 4.176 11.735 -6.339 1.00 96.94 162 ILE A O 1
ATOM 1278 N N . VAL A 1 163 ? 4.080 13.719 -5.296 1.00 96.81 163 VAL A N 1
ATOM 1279 C CA . VAL A 1 163 ? 4.316 14.549 -6.474 1.00 96.81 163 VAL A CA 1
ATOM 1280 C C . VAL A 1 163 ? 5.494 15.443 -6.162 1.00 96.81 163 VAL A C 1
ATOM 1282 O O . VAL A 1 163 ? 5.418 16.294 -5.279 1.00 96.81 163 VAL A O 1
ATOM 1285 N N . ARG A 1 164 ? 6.585 15.258 -6.890 1.00 93.19 164 ARG A N 1
ATOM 1286 C CA . ARG A 1 164 ? 7.805 16.033 -6.752 1.00 93.19 164 ARG A CA 1
ATOM 1287 C C . ARG A 1 164 ? 8.224 16.539 -8.118 1.00 93.19 164 ARG A C 1
ATOM 1289 O O . ARG A 1 164 ? 8.403 15.742 -9.030 1.00 93.19 164 ARG A O 1
ATOM 1296 N N . ALA A 1 165 ? 8.375 17.851 -8.236 1.00 92.12 165 ALA A N 1
ATOM 1297 C CA . ALA A 1 165 ? 8.576 18.544 -9.502 1.00 92.12 165 ALA A CA 1
ATOM 1298 C C . ALA A 1 165 ? 9.510 19.759 -9.325 1.00 92.12 165 ALA A C 1
ATOM 1300 O O . ALA A 1 165 ? 9.687 20.231 -8.199 1.00 92.12 165 ALA A O 1
ATOM 1301 N N . PRO A 1 166 ? 10.080 20.320 -10.407 1.00 88.62 166 PRO A N 1
ATOM 1302 C CA . PRO A 1 166 ? 10.085 19.807 -11.783 1.00 88.62 166 PRO A CA 1
ATOM 1303 C C . PRO A 1 166 ? 11.134 18.702 -11.996 1.00 88.62 166 PRO A C 1
ATOM 1305 O O . PRO A 1 166 ? 11.966 18.460 -11.124 1.00 88.62 166 PRO A O 1
ATOM 1308 N N . GLU A 1 167 ? 11.113 18.061 -13.168 1.00 81.88 167 GLU A N 1
ATOM 1309 C CA . GLU A 1 167 ? 12.179 17.148 -13.607 1.00 81.88 167 GLU A CA 1
ATOM 1310 C C . GLU A 1 167 ? 13.519 17.891 -13.720 1.00 81.88 167 GLU A C 1
ATOM 1312 O O . GLU A 1 167 ? 13.615 18.966 -14.319 1.00 81.88 167 GLU A O 1
ATOM 1317 N N . GLN A 1 168 ? 14.561 17.337 -13.093 1.00 73.38 168 GLN A N 1
ATOM 1318 C CA . GLN A 1 168 ? 15.879 17.969 -12.958 1.00 73.38 168 GLN A CA 1
ATOM 1319 C C . GLN A 1 168 ? 16.999 17.077 -13.511 1.00 73.38 168 GLN A C 1
ATOM 1321 O O . GLN A 1 168 ? 17.991 16.791 -12.838 1.00 73.38 168 GLN A O 1
ATOM 1326 N N . ASP A 1 169 ? 16.887 16.683 -14.781 1.00 64.69 169 ASP A N 1
ATOM 1327 C CA . ASP A 1 169 ? 17.849 15.795 -15.457 1.00 64.69 169 ASP A CA 1
ATOM 1328 C C . ASP A 1 169 ? 19.308 16.275 -15.411 1.00 64.69 169 ASP A C 1
ATOM 1330 O O . ASP A 1 169 ? 20.247 15.473 -15.373 1.00 64.69 169 ASP A O 1
ATOM 1334 N N . ARG A 1 170 ? 19.517 17.598 -15.397 1.00 58.97 170 ARG A N 1
ATOM 1335 C CA . ARG A 1 170 ? 20.847 18.231 -15.455 1.00 58.97 170 ARG A CA 1
ATOM 1336 C C . ARG A 1 170 ? 21.473 18.504 -14.084 1.00 58.97 170 ARG A C 1
ATOM 1338 O O . ARG A 1 170 ? 22.633 18.900 -14.024 1.00 58.97 170 ARG A O 1
ATOM 1345 N N . LEU A 1 171 ? 20.739 18.295 -12.987 1.00 61.56 171 LEU A N 1
ATOM 1346 C CA . LEU A 1 171 ? 21.135 18.717 -11.635 1.00 61.56 171 LEU A CA 1
ATOM 1347 C C . LEU A 1 171 ? 21.163 17.548 -10.635 1.00 61.56 171 LEU A C 1
ATOM 1349 O O . LEU A 1 171 ? 20.926 17.727 -9.441 1.00 61.56 171 LEU A O 1
ATOM 1353 N N . LYS A 1 172 ? 21.560 16.354 -11.105 1.00 61.78 172 LYS A N 1
ATOM 1354 C CA . LYS A 1 172 ? 21.686 15.112 -10.307 1.00 61.78 172 LYS A CA 1
ATOM 1355 C C . LYS A 1 172 ? 22.511 15.259 -9.014 1.00 61.78 172 LYS A C 1
ATOM 1357 O O . LYS A 1 172 ? 22.375 14.444 -8.108 1.00 61.78 172 LYS A O 1
ATOM 1362 N N . ARG A 1 173 ? 23.347 16.303 -8.902 1.00 64.06 173 ARG A N 1
ATOM 1363 C CA . ARG A 1 173 ? 24.146 16.629 -7.705 1.00 64.06 173 ARG A CA 1
ATOM 1364 C C . ARG A 1 173 ? 23.321 16.954 -6.457 1.00 64.06 173 ARG A C 1
ATOM 1366 O O . ARG A 1 173 ? 23.861 16.825 -5.366 1.00 64.06 173 ARG A O 1
ATOM 1373 N N . PHE A 1 174 ? 22.058 17.357 -6.593 1.00 69.12 174 PHE A N 1
ATOM 1374 C CA . PHE A 1 174 ? 21.231 17.754 -5.447 1.00 69.12 174 PHE A CA 1
ATOM 1375 C C . PHE A 1 174 ? 20.335 16.635 -4.895 1.00 69.12 174 PHE A C 1
ATOM 1377 O O . PHE A 1 174 ? 19.554 16.881 -3.984 1.00 69.12 174 PHE A O 1
ATOM 1384 N N . GLY A 1 175 ? 20.465 15.399 -5.399 1.00 63.41 175 GLY A N 1
ATOM 1385 C CA . GLY A 1 175 ? 19.913 14.185 -4.775 1.00 63.41 175 GLY A CA 1
ATOM 1386 C C . GLY A 1 175 ? 18.386 14.032 -4.793 1.00 63.41 175 GLY A C 1
ATOM 1387 O O . GLY A 1 175 ? 17.879 12.989 -4.393 1.00 63.41 175 GLY A O 1
ATOM 1388 N N . VAL A 1 176 ? 17.647 15.030 -5.277 1.00 69.50 176 VAL A N 1
ATOM 1389 C CA . VAL A 1 176 ? 16.182 15.038 -5.302 1.00 69.50 176 VAL A CA 1
ATOM 1390 C C . VAL A 1 176 ? 15.719 14.903 -6.753 1.00 69.50 176 VAL A C 1
ATOM 1392 O O . VAL A 1 176 ? 15.449 15.896 -7.420 1.00 69.50 176 VAL A O 1
ATOM 1395 N N . ALA A 1 177 ? 15.682 13.666 -7.258 1.00 80.25 177 ALA A N 1
ATOM 1396 C CA . ALA A 1 177 ? 15.033 13.364 -8.535 1.00 80.25 177 ALA A CA 1
ATOM 1397 C C . ALA A 1 177 ? 13.521 13.558 -8.394 1.00 80.25 177 ALA A C 1
ATOM 1399 O O . ALA A 1 177 ? 12.970 13.316 -7.314 1.00 80.25 177 ALA A O 1
ATOM 1400 N N . ASP A 1 178 ? 12.873 13.994 -9.465 1.00 89.25 178 ASP A N 1
ATOM 1401 C CA . ASP A 1 178 ? 11.426 14.117 -9.531 1.00 89.25 178 ASP A CA 1
ATOM 1402 C C . ASP A 1 178 ? 10.746 12.746 -9.431 1.00 89.25 178 ASP A C 1
ATOM 1404 O O . ASP A 1 178 ? 11.329 11.699 -9.722 1.00 89.25 178 ASP A O 1
ATOM 1408 N N . GLN A 1 179 ? 9.516 12.760 -8.932 1.00 92.12 179 GLN A N 1
ATOM 1409 C CA . GLN A 1 179 ? 8.759 11.551 -8.646 1.00 92.12 179 GLN A CA 1
ATOM 1410 C C . GLN A 1 179 ? 7.271 11.859 -8.721 1.00 92.12 179 GLN A C 1
ATOM 1412 O O . GLN A 1 179 ? 6.778 12.760 -8.044 1.00 92.12 179 GLN A O 1
ATOM 1417 N N . TYR A 1 180 ? 6.553 11.068 -9.500 1.00 95.19 180 TYR A N 1
ATOM 1418 C CA . TYR A 1 180 ? 5.109 11.121 -9.629 1.00 95.19 180 TYR A CA 1
ATOM 1419 C C . TYR A 1 180 ? 4.579 9.733 -9.315 1.00 95.19 180 TYR A C 1
ATOM 1421 O O . TYR A 1 180 ? 4.513 8.885 -10.193 1.00 95.19 180 TYR A O 1
ATOM 1429 N N . SER A 1 181 ? 4.224 9.475 -8.064 1.00 97.06 181 SER A N 1
ATOM 1430 C CA . SER A 1 181 ? 3.749 8.167 -7.615 1.00 97.06 181 SER A CA 1
ATOM 1431 C C . SER A 1 181 ? 2.374 8.314 -6.991 1.00 97.06 181 SER A C 1
ATOM 1433 O O . SER A 1 181 ? 2.155 9.184 -6.152 1.00 97.06 181 SER A O 1
ATOM 1435 N N . LEU A 1 182 ? 1.453 7.431 -7.355 1.00 98.12 182 LEU A N 1
ATOM 1436 C CA . LEU A 1 182 ? 0.149 7.309 -6.718 1.00 98.12 182 LEU A CA 1
ATOM 1437 C C . LEU A 1 182 ? -0.148 5.835 -6.455 1.00 98.12 182 LEU A C 1
ATOM 1439 O O . LEU A 1 182 ? 0.098 4.979 -7.301 1.00 98.12 182 LEU A O 1
ATOM 1443 N N . VAL A 1 183 ? -0.675 5.545 -5.274 1.00 98.12 183 VAL A N 1
ATOM 1444 C CA . VAL A 1 183 ? -1.178 4.239 -4.865 1.00 98.12 183 VAL A CA 1
ATOM 1445 C C . VAL A 1 183 ? -2.574 4.433 -4.308 1.00 98.12 183 VAL A C 1
ATOM 1447 O O . VAL A 1 183 ? -2.784 5.182 -3.356 1.00 98.12 183 VAL A O 1
ATOM 1450 N N . TYR A 1 184 ? -3.532 3.730 -4.885 1.00 98.38 184 TYR A N 1
ATOM 1451 C CA . TYR A 1 184 ? -4.908 3.700 -4.429 1.00 98.38 184 TYR A CA 1
ATOM 1452 C C . TYR A 1 184 ? -5.295 2.271 -4.072 1.00 98.38 184 TYR A C 1
ATOM 1454 O O . TYR A 1 184 ? -5.069 1.355 -4.862 1.00 98.38 184 TYR A O 1
ATOM 1462 N N . LYS A 1 185 ? -5.895 2.064 -2.899 1.00 98.44 185 LYS A N 1
ATOM 1463 C CA . LYS A 1 185 ? -6.411 0.757 -2.483 1.00 98.44 185 LYS A CA 1
ATOM 1464 C C . LYS A 1 185 ? -7.882 0.847 -2.112 1.00 98.44 185 LYS A C 1
ATOM 1466 O O . LYS A 1 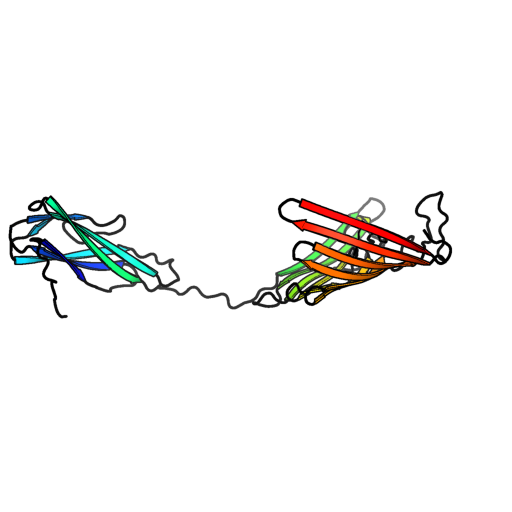185 ? -8.296 1.761 -1.400 1.00 98.44 185 LYS A O 1
ATOM 1471 N N . TYR A 1 186 ? -8.653 -0.137 -2.567 1.00 98.19 186 TYR A N 1
ATOM 1472 C CA . TYR A 1 186 ? -10.065 -0.286 -2.248 1.00 98.19 186 TYR A CA 1
ATOM 1473 C C . TYR A 1 186 ? -10.339 -1.603 -1.522 1.00 98.19 186 TYR A C 1
ATOM 1475 O O . TYR A 1 186 ? -10.178 -2.679 -2.108 1.00 98.19 186 TYR A O 1
ATOM 1483 N N . LYS A 1 187 ? -10.797 -1.509 -0.266 1.00 96.12 187 LYS A N 1
ATOM 1484 C CA . LYS A 1 187 ? -11.248 -2.632 0.583 1.00 96.12 187 LYS A CA 1
ATOM 1485 C C . LYS A 1 187 ? -10.282 -3.825 0.633 1.00 96.12 187 LYS A C 1
ATOM 1487 O O . LYS A 1 187 ? -10.741 -4.963 0.664 1.00 96.12 187 LYS A O 1
ATOM 1492 N N . GLU A 1 188 ? -8.974 -3.581 0.537 1.00 91.06 188 GLU A N 1
ATOM 1493 C CA . GLU A 1 188 ? -7.929 -4.618 0.396 1.00 91.06 188 GLU A CA 1
ATOM 1494 C C . GLU A 1 188 ? -8.128 -5.590 -0.791 1.00 91.06 188 GLU A C 1
ATOM 1496 O O . GLU A 1 188 ? -7.420 -6.583 -0.919 1.00 91.06 188 GLU A O 1
ATOM 1501 N N . LYS A 1 189 ? -9.088 -5.316 -1.684 1.00 96.12 189 LYS A N 1
ATOM 1502 C CA . LYS A 1 189 ? -9.400 -6.144 -2.856 1.00 96.12 189 LYS A CA 1
ATOM 1503 C C . LYS A 1 189 ? -8.766 -5.608 -4.118 1.00 96.12 189 LYS A C 1
ATOM 1505 O O . LYS A 1 189 ? -8.426 -6.388 -4.992 1.00 96.12 189 LYS A O 1
ATOM 1510 N N . THR A 1 190 ? -8.683 -4.289 -4.250 1.00 98.00 190 THR A N 1
ATOM 1511 C CA . THR A 1 190 ? -8.106 -3.650 -5.435 1.00 98.00 190 THR A CA 1
ATOM 1512 C C . THR A 1 190 ? -6.962 -2.763 -5.007 1.00 98.00 190 THR A C 1
ATOM 1514 O O . THR A 1 190 ? -7.149 -1.948 -4.108 1.00 98.00 190 THR A O 1
ATOM 1517 N N . ALA A 1 191 ? -5.816 -2.884 -5.661 1.00 97.94 191 ALA A N 1
ATOM 1518 C CA . ALA A 1 191 ? -4.719 -1.942 -5.542 1.00 97.94 191 ALA A CA 1
ATOM 1519 C C . ALA A 1 191 ? -4.352 -1.437 -6.937 1.00 97.94 191 ALA A C 1
ATOM 1521 O O . ALA A 1 191 ? -4.146 -2.224 -7.856 1.00 97.94 191 ALA A O 1
ATOM 1522 N N . VAL A 1 192 ? -4.299 -0.121 -7.092 1.00 97.88 192 VAL A N 1
ATOM 1523 C CA . VAL A 1 192 ? -3.897 0.557 -8.319 1.00 97.88 192 VAL A CA 1
ATOM 1524 C C . VAL A 1 192 ? -2.668 1.388 -7.999 1.00 97.88 192 VAL A C 1
ATOM 1526 O O . VAL A 1 192 ? -2.702 2.255 -7.130 1.00 97.88 192 VAL A O 1
ATOM 1529 N N . PHE A 1 193 ? -1.588 1.120 -8.709 1.00 97.12 193 PHE A N 1
ATOM 1530 C CA . PHE A 1 193 ? -0.341 1.858 -8.647 1.00 97.12 193 PHE A CA 1
ATOM 1531 C C . PHE A 1 193 ? -0.213 2.611 -9.962 1.00 97.12 193 PHE A C 1
ATOM 1533 O O . PHE A 1 193 ? -0.376 2.015 -11.025 1.00 97.12 193 PHE A O 1
ATOM 1540 N N . LEU A 1 194 ? 0.045 3.908 -9.894 1.00 97.31 194 LEU A N 1
ATOM 1541 C CA . LEU A 1 194 ? 0.249 4.771 -11.046 1.00 97.31 194 LEU A CA 1
ATOM 1542 C C . LEU A 1 194 ? 1.544 5.546 -10.871 1.00 97.31 194 LEU A C 1
ATOM 1544 O O . LEU A 1 194 ? 1.887 5.983 -9.770 1.00 97.31 194 LEU A O 1
ATOM 1548 N N . GLY A 1 195 ? 2.220 5.752 -11.990 1.00 95.81 195 GLY A N 1
ATOM 1549 C CA . GLY A 1 195 ? 3.397 6.584 -12.074 1.00 95.81 195 GLY A CA 1
ATOM 1550 C C . GLY A 1 195 ? 4.687 5.836 -11.754 1.00 95.81 195 GLY A C 1
ATOM 1551 O O . GLY A 1 195 ? 4.853 4.686 -12.169 1.00 95.81 195 GLY A O 1
ATOM 1552 N N . ASP A 1 196 ? 5.594 6.498 -11.048 1.00 93.88 196 ASP A N 1
ATOM 1553 C CA . ASP A 1 196 ? 6.925 6.014 -10.710 1.00 93.88 196 ASP A CA 1
ATOM 1554 C C . ASP A 1 196 ? 6.875 4.965 -9.597 1.00 93.88 196 ASP A C 1
ATOM 1556 O O . ASP A 1 196 ? 6.691 5.292 -8.424 1.00 93.88 196 ASP A O 1
ATOM 1560 N N . HIS A 1 197 ? 7.064 3.698 -9.961 1.00 92.00 197 HIS A N 1
ATOM 1561 C CA . HIS A 1 197 ? 7.206 2.595 -9.010 1.00 92.00 197 HIS A CA 1
ATOM 1562 C C . HIS A 1 197 ? 8.204 1.558 -9.527 1.00 92.00 197 HIS A C 1
ATOM 1564 O O . HIS A 1 197 ? 8.526 1.490 -10.715 1.00 92.00 197 HIS A O 1
ATOM 1570 N N . ALA A 1 198 ? 8.683 0.718 -8.614 1.00 88.62 198 ALA A N 1
ATOM 1571 C CA . ALA A 1 198 ? 9.364 -0.522 -8.956 1.00 88.62 198 ALA A CA 1
ATOM 1572 C C . ALA A 1 198 ? 8.304 -1.618 -9.145 1.00 88.62 198 ALA A C 1
ATOM 1574 O O . ALA A 1 198 ? 7.788 -2.171 -8.172 1.00 88.62 198 ALA A O 1
ATOM 1575 N N . TYR A 1 199 ? 7.932 -1.882 -10.396 1.00 86.69 199 TYR A N 1
ATOM 1576 C CA . TYR A 1 199 ? 6.911 -2.874 -10.725 1.00 86.69 199 TYR A CA 1
ATOM 1577 C C . TYR A 1 199 ? 7.540 -4.260 -10.896 1.00 86.69 199 TYR A C 1
ATOM 1579 O O . TYR A 1 199 ? 8.419 -4.444 -11.734 1.00 86.69 199 TYR A O 1
ATOM 1587 N N . TYR A 1 200 ? 7.068 -5.233 -10.116 1.00 81.19 200 TYR A N 1
ATOM 1588 C CA . TYR A 1 200 ? 7.402 -6.652 -10.256 1.00 81.19 200 TYR A CA 1
ATOM 1589 C C . TYR A 1 200 ? 6.264 -7.529 -9.730 1.00 81.19 200 TYR A C 1
ATOM 1591 O O . TYR A 1 200 ? 5.543 -7.138 -8.805 1.00 81.19 200 TYR A O 1
ATOM 1599 N N . ILE A 1 201 ? 6.086 -8.709 -10.323 1.00 82.06 201 ILE A N 1
ATOM 1600 C CA . ILE A 1 201 ? 4.977 -9.631 -10.023 1.00 82.06 201 ILE A CA 1
ATOM 1601 C C . ILE A 1 201 ? 5.463 -11.042 -9.607 1.00 82.06 201 ILE A C 1
ATOM 1603 O O . ILE A 1 201 ? 4.734 -11.776 -8.925 1.00 82.06 201 ILE A O 1
ATOM 1607 N N . ASN A 1 202 ? 6.692 -11.404 -9.970 1.00 85.12 202 ASN A N 1
ATOM 1608 C CA . ASN A 1 202 ? 7.405 -12.658 -9.685 1.00 85.12 202 ASN A CA 1
ATOM 1609 C C . ASN A 1 202 ? 8.917 -12.378 -9.537 1.00 85.12 202 ASN A C 1
ATOM 1611 O O . ASN A 1 202 ? 9.381 -11.275 -9.836 1.00 85.12 202 ASN A O 1
ATOM 1615 N N . ARG A 1 203 ? 9.688 -13.358 -9.048 1.00 84.38 203 ARG A N 1
ATOM 1616 C CA . ARG A 1 203 ? 11.141 -13.213 -8.828 1.00 84.38 203 ARG A CA 1
ATOM 1617 C C . ARG A 1 203 ? 11.961 -13.627 -10.048 1.00 84.38 203 ARG A C 1
ATOM 1619 O O . ARG A 1 203 ? 13.022 -13.052 -10.269 1.00 84.38 203 ARG A O 1
ATOM 1626 N N . LEU A 1 204 ? 11.480 -14.611 -10.811 1.00 85.50 204 LEU A N 1
ATOM 1627 C CA . LEU A 1 204 ? 12.157 -15.160 -11.998 1.00 85.50 204 LEU A CA 1
ATOM 1628 C C . LEU A 1 204 ? 11.795 -14.473 -13.331 1.00 85.50 204 LEU A C 1
ATOM 1630 O O . LEU A 1 204 ? 12.151 -14.976 -14.396 1.00 85.50 204 LEU A O 1
ATOM 1634 N N . GLY A 1 205 ? 11.063 -13.360 -13.283 1.00 83.69 205 GLY A N 1
ATOM 1635 C CA . GLY A 1 205 ? 10.703 -12.559 -14.452 1.00 83.69 205 GLY A CA 1
ATOM 1636 C C . GLY A 1 205 ? 11.815 -11.614 -14.908 1.00 83.69 205 GLY A C 1
ATOM 1637 O O . GLY A 1 205 ? 12.979 -11.729 -14.514 1.00 83.69 205 GLY A O 1
ATOM 1638 N N . PHE A 1 206 ? 11.445 -10.620 -15.711 1.00 82.50 206 PHE A N 1
ATOM 1639 C CA . PHE A 1 206 ? 12.321 -9.486 -15.967 1.00 82.50 206 PHE A CA 1
ATOM 1640 C C . PHE A 1 206 ? 12.610 -8.767 -14.646 1.00 82.50 206 PHE A C 1
ATOM 1642 O O . PHE A 1 206 ? 11.724 -8.540 -13.822 1.00 82.50 206 PHE A O 1
ATOM 1649 N N . SER A 1 207 ? 13.872 -8.391 -14.433 1.00 70.06 207 SER A N 1
ATOM 1650 C CA . SER A 1 207 ? 14.263 -7.668 -13.226 1.00 70.06 207 SER A CA 1
ATOM 1651 C C . SER A 1 207 ? 13.431 -6.393 -13.058 1.00 70.06 207 SER A C 1
ATOM 1653 O O . SER A 1 207 ? 13.233 -5.639 -14.012 1.00 70.06 207 SER A O 1
ATOM 1655 N N . SER A 1 208 ? 12.948 -6.149 -11.835 1.00 67.12 208 SER A N 1
ATOM 1656 C CA . SER A 1 208 ? 12.186 -4.947 -11.486 1.00 67.12 208 SER A CA 1
ATOM 1657 C C . SER A 1 208 ? 12.971 -3.693 -11.863 1.00 67.12 208 SER A C 1
ATOM 1659 O O . SER A 1 208 ? 14.042 -3.435 -11.309 1.00 67.12 208 SER A O 1
ATOM 1661 N N . ARG A 1 209 ? 12.418 -2.873 -12.757 1.00 77.81 209 ARG A N 1
ATOM 1662 C CA . ARG A 1 209 ? 12.999 -1.583 -13.143 1.00 77.81 209 ARG A CA 1
ATOM 1663 C C . ARG A 1 209 ? 12.131 -0.464 -12.592 1.00 77.81 209 ARG A C 1
ATOM 1665 O O . ARG A 1 209 ? 10.913 -0.490 -12.735 1.00 77.81 209 ARG A O 1
ATOM 1672 N N . TYR A 1 210 ? 12.763 0.519 -11.956 1.00 86.00 210 TYR A N 1
ATOM 1673 C CA . TYR A 1 210 ? 12.062 1.727 -11.534 1.00 86.00 210 TYR A CA 1
ATOM 1674 C C . TYR A 1 210 ? 11.651 2.518 -12.776 1.00 86.00 210 TYR A C 1
ATOM 1676 O O . TYR A 1 210 ? 12.498 2.908 -13.589 1.00 86.00 210 TYR A O 1
ATOM 1684 N N . GLY A 1 211 ? 10.350 2.717 -12.944 1.00 89.50 211 GLY A N 1
ATOM 1685 C CA . GLY A 1 211 ? 9.811 3.262 -14.177 1.00 89.50 211 GLY A CA 1
ATOM 1686 C C . GLY A 1 211 ? 8.438 3.879 -14.007 1.00 89.50 211 GLY A C 1
ATOM 1687 O O . GLY A 1 211 ? 7.731 3.621 -13.035 1.00 89.50 211 GLY A O 1
ATOM 1688 N N . MET A 1 212 ? 8.074 4.671 -15.007 1.00 92.75 212 MET A N 1
ATOM 1689 C CA . MET A 1 212 ? 6.756 5.271 -15.141 1.00 92.75 212 MET A CA 1
ATOM 1690 C C . MET A 1 212 ? 5.801 4.227 -15.711 1.00 92.75 212 MET A C 1
ATOM 1692 O O . MET A 1 212 ? 6.095 3.605 -16.735 1.00 92.75 212 MET A O 1
ATOM 1696 N N . GLY A 1 213 ? 4.654 4.022 -15.080 1.00 95.00 213 GLY A N 1
ATOM 1697 C CA . GLY A 1 213 ? 3.737 2.988 -15.529 1.00 95.00 213 GLY A CA 1
ATOM 1698 C C . GLY A 1 213 ? 2.466 2.887 -14.713 1.00 95.00 213 GLY A C 1
ATOM 1699 O O . GLY A 1 213 ? 2.040 3.849 -14.071 1.00 95.00 213 GLY A O 1
ATOM 1700 N N . PHE A 1 214 ? 1.863 1.707 -14.751 1.00 96.19 214 PHE A N 1
ATOM 1701 C CA . PHE A 1 214 ? 0.756 1.362 -13.879 1.00 96.19 214 PHE A CA 1
ATOM 1702 C C . PHE A 1 214 ? 0.791 -0.113 -13.503 1.00 96.19 214 PHE A C 1
ATOM 1704 O O . PHE A 1 214 ? 1.269 -0.953 -14.264 1.00 96.19 214 PHE A O 1
ATOM 1711 N N . ARG A 1 215 ? 0.203 -0.435 -12.354 1.00 96.00 215 ARG A N 1
ATOM 1712 C CA . ARG A 1 215 ? -0.129 -1.800 -11.952 1.00 96.00 215 ARG A CA 1
ATOM 1713 C C . ARG A 1 215 ? -1.512 -1.834 -11.345 1.00 96.00 215 ARG A C 1
ATOM 1715 O O . ARG A 1 215 ? -1.878 -0.946 -10.581 1.00 96.00 215 ARG A O 1
ATOM 1722 N N . VAL A 1 216 ? -2.251 -2.886 -11.653 1.00 97.50 216 VAL A N 1
ATOM 1723 C CA . VAL A 1 216 ? -3.539 -3.175 -11.035 1.00 97.50 216 VAL A CA 1
ATOM 1724 C C . VAL A 1 216 ? -3.479 -4.578 -10.465 1.00 97.50 216 VAL A C 1
ATOM 1726 O O . VAL A 1 216 ? -3.173 -5.518 -11.191 1.00 97.50 216 VAL A O 1
ATOM 1729 N N . ASP A 1 217 ? -3.793 -4.702 -9.183 1.00 97.12 217 ASP A N 1
ATOM 1730 C CA . ASP A 1 217 ? -4.056 -5.965 -8.508 1.00 97.12 217 ASP A CA 1
ATOM 1731 C C . ASP A 1 217 ? -5.531 -5.991 -8.115 1.00 97.12 217 ASP A C 1
ATOM 1733 O O . ASP A 1 217 ? -6.033 -5.032 -7.525 1.00 97.12 217 ASP A O 1
ATOM 1737 N N . HIS A 1 218 ? -6.235 -7.073 -8.428 1.00 97.88 218 HIS A N 1
ATOM 1738 C CA . HIS A 1 218 ? -7.647 -7.220 -8.110 1.00 97.88 218 HIS A CA 1
ATOM 1739 C C . HIS A 1 218 ? -7.974 -8.643 -7.646 1.00 97.88 218 HIS A C 1
ATOM 1741 O O . HIS A 1 218 ? -7.755 -9.617 -8.365 1.00 97.88 218 HIS A O 1
ATOM 1747 N N . ALA A 1 219 ? -8.519 -8.761 -6.438 1.00 97.25 219 ALA A N 1
ATOM 1748 C CA . ALA A 1 219 ? -8.912 -10.016 -5.816 1.00 97.25 219 ALA A CA 1
ATOM 1749 C C . ALA A 1 219 ? -10.415 -10.288 -5.998 1.00 97.25 219 ALA A C 1
ATOM 1751 O O . ALA A 1 219 ? -11.270 -9.511 -5.561 1.00 97.25 219 ALA A O 1
ATOM 1752 N N . ILE A 1 220 ? -10.738 -11.437 -6.594 1.00 96.38 220 ILE A N 1
ATOM 1753 C CA . ILE A 1 220 ? -12.096 -11.935 -6.828 1.00 96.38 220 ILE A CA 1
ATOM 1754 C C . ILE A 1 220 ? -12.206 -13.354 -6.261 1.00 96.38 220 ILE A C 1
ATOM 1756 O O . ILE A 1 220 ? -11.776 -14.327 -6.878 1.00 96.38 220 ILE A O 1
ATOM 1760 N N . LYS A 1 221 ? -12.861 -13.496 -5.102 1.00 94.75 221 LYS A N 1
ATOM 1761 C CA . LYS A 1 221 ? -12.997 -14.782 -4.391 1.00 94.75 221 LYS A CA 1
ATOM 1762 C C . LYS A 1 221 ? -11.612 -15.405 -4.136 1.00 94.75 221 LYS A C 1
ATOM 1764 O O . LYS A 1 221 ? -10.813 -14.815 -3.424 1.00 94.75 221 LYS A O 1
ATOM 1769 N N . GLN A 1 222 ? -11.341 -16.573 -4.713 1.00 96.12 222 GLN A N 1
ATOM 1770 C CA . GLN A 1 222 ? -10.072 -17.298 -4.607 1.00 96.12 222 GLN A CA 1
ATOM 1771 C C . GLN A 1 222 ? -9.037 -16.838 -5.642 1.00 96.12 222 GLN A C 1
ATOM 1773 O O . GLN A 1 222 ? -7.900 -17.290 -5.594 1.00 96.12 222 GLN A O 1
ATOM 1778 N N . TRP A 1 223 ? -9.399 -15.951 -6.567 1.00 96.81 223 TRP A N 1
ATOM 1779 C CA . TRP A 1 223 ? -8.519 -15.491 -7.635 1.00 96.81 223 TRP A CA 1
ATOM 1780 C C . TRP A 1 223 ? -7.931 -14.120 -7.322 1.00 96.81 223 TRP A C 1
ATOM 1782 O O . TRP A 1 223 ? -8.634 -13.239 -6.832 1.00 96.81 223 TRP A O 1
ATOM 1792 N N . THR A 1 224 ? -6.674 -13.916 -7.694 1.00 97.12 224 THR A N 1
ATOM 1793 C CA . THR A 1 224 ? -6.039 -12.600 -7.768 1.00 97.12 224 THR A CA 1
ATOM 1794 C C . THR A 1 224 ? -5.536 -12.392 -9.186 1.00 97.12 224 THR A C 1
ATOM 1796 O O . THR A 1 224 ? -4.777 -13.208 -9.708 1.00 97.12 224 THR A O 1
ATOM 1799 N N . LEU A 1 225 ? -5.983 -11.310 -9.813 1.00 97.88 225 LEU A N 1
ATOM 1800 C CA . LEU A 1 225 ? -5.557 -10.883 -11.136 1.00 97.88 225 LEU A CA 1
ATOM 1801 C C . LEU A 1 225 ? -4.626 -9.688 -10.972 1.00 97.88 225 LEU A C 1
ATOM 1803 O O . LEU A 1 225 ? -4.999 -8.705 -10.335 1.00 97.88 225 LEU A O 1
ATOM 1807 N N . SER A 1 226 ? -3.443 -9.768 -11.560 1.00 97.19 226 SER A N 1
ATOM 1808 C CA . SER A 1 226 ? -2.449 -8.704 -11.527 1.00 97.19 226 SER A CA 1
ATOM 1809 C C . SER A 1 226 ? -1.997 -8.388 -12.941 1.00 97.19 226 SER A C 1
ATOM 1811 O O . SER A 1 226 ? -1.744 -9.291 -13.731 1.00 97.19 226 SER A O 1
ATOM 1813 N N . ALA A 1 227 ? -1.862 -7.113 -13.269 1.00 96.31 227 ALA A N 1
ATOM 1814 C CA . ALA A 1 227 ? -1.249 -6.685 -14.516 1.00 96.31 227 ALA A CA 1
ATOM 1815 C C . ALA A 1 227 ? -0.421 -5.431 -14.277 1.00 96.31 227 ALA A C 1
ATOM 1817 O O . ALA A 1 227 ? -0.819 -4.575 -13.483 1.00 96.31 227 ALA A O 1
ATOM 1818 N N . PHE A 1 228 ? 0.707 -5.303 -14.970 1.00 95.06 228 PHE A N 1
ATOM 1819 C CA . PHE A 1 228 ? 1.449 -4.052 -14.996 1.00 95.06 228 PHE A CA 1
ATOM 1820 C C . PHE A 1 228 ? 1.997 -3.726 -16.377 1.00 95.06 228 PHE A C 1
ATOM 1822 O O . PHE A 1 228 ? 2.268 -4.596 -17.205 1.00 95.06 228 PHE A O 1
ATOM 1829 N N . TYR A 1 229 ? 2.203 -2.433 -16.565 1.00 94.69 229 TYR A N 1
ATOM 1830 C CA . TYR A 1 229 ? 3.025 -1.850 -17.604 1.00 94.69 229 TYR A CA 1
ATOM 1831 C C . TYR A 1 229 ? 4.034 -0.934 -16.925 1.00 94.69 229 TYR A C 1
ATOM 1833 O O . TYR A 1 229 ? 3.657 -0.129 -16.074 1.00 94.69 229 TYR A O 1
ATOM 1841 N N . SER A 1 230 ? 5.303 -1.027 -17.302 1.00 93.38 230 SER A N 1
ATOM 1842 C CA . SER A 1 230 ? 6.323 -0.108 -16.813 1.00 93.38 230 SER A CA 1
ATOM 1843 C C . SER A 1 230 ? 7.287 0.260 -17.920 1.00 93.38 230 SER A C 1
ATOM 1845 O O . SER A 1 230 ? 7.825 -0.611 -18.599 1.00 93.38 230 SER A O 1
ATOM 1847 N N . LYS A 1 231 ? 7.537 1.558 -18.076 1.00 92.19 231 LYS A N 1
ATOM 1848 C CA . LYS A 1 231 ? 8.611 2.080 -18.907 1.00 92.19 231 LYS A CA 1
ATOM 1849 C C . LYS A 1 231 ? 9.711 2.640 -18.002 1.00 92.19 231 LYS A C 1
ATOM 1851 O O . LYS A 1 231 ? 9.496 3.674 -17.357 1.00 92.19 231 LYS A O 1
ATOM 1856 N N . PRO A 1 232 ? 10.883 1.989 -17.929 1.00 89.62 232 PRO A N 1
ATOM 1857 C CA . PRO A 1 232 ? 12.023 2.522 -17.197 1.00 89.62 232 PRO A CA 1
ATOM 1858 C C . PRO A 1 232 ? 12.410 3.898 -17.744 1.00 89.62 232 PRO A C 1
ATOM 1860 O O . PRO A 1 232 ? 12.437 4.106 -18.956 1.00 89.62 232 PRO A O 1
ATOM 1863 N N . ARG A 1 233 ? 12.710 4.845 -16.851 1.00 85.06 233 ARG A N 1
ATOM 1864 C CA . ARG A 1 233 ? 13.032 6.235 -17.237 1.00 85.06 233 ARG A CA 1
ATOM 1865 C C . ARG A 1 233 ? 14.353 6.769 -16.691 1.00 85.06 233 ARG A C 1
ATOM 1867 O O . ARG A 1 233 ? 14.816 7.803 -17.146 1.00 85.06 233 ARG A O 1
ATOM 1874 N N . LEU A 1 234 ? 14.984 6.065 -15.748 1.00 79.12 234 LEU A N 1
ATOM 1875 C CA . LEU A 1 234 ? 16.237 6.527 -15.133 1.00 79.12 234 LEU A CA 1
ATOM 1876 C C . LEU A 1 234 ? 17.462 6.341 -16.041 1.00 79.12 234 LEU A C 1
ATOM 1878 O O . LEU A 1 234 ? 18.416 7.116 -15.962 1.00 79.12 234 LEU A O 1
ATOM 1882 N N . TYR A 1 235 ? 17.446 5.306 -16.885 1.00 76.44 235 TYR A N 1
ATOM 1883 C CA . TYR A 1 235 ? 18.586 4.903 -17.702 1.00 76.44 235 TYR A CA 1
ATOM 1884 C C . TYR A 1 235 ? 18.162 4.597 -19.138 1.00 76.44 235 TYR A C 1
ATOM 1886 O O . TYR A 1 235 ? 17.294 3.761 -19.374 1.00 76.44 235 TYR A O 1
ATOM 1894 N N . THR A 1 236 ? 18.818 5.241 -20.102 1.00 74.44 236 THR A N 1
ATOM 1895 C CA . THR A 1 236 ? 18.497 5.123 -21.533 1.00 74.44 236 THR A CA 1
ATOM 1896 C C . THR A 1 236 ? 18.919 3.791 -22.146 1.00 74.44 236 THR A C 1
ATOM 1898 O O . THR A 1 236 ? 18.278 3.330 -23.083 1.00 74.44 236 THR A O 1
ATOM 1901 N N . TYR A 1 237 ? 19.952 3.137 -21.606 1.00 73.19 237 TYR A N 1
ATOM 1902 C CA . TYR A 1 237 ? 20.435 1.848 -22.113 1.00 73.19 237 TYR A CA 1
ATOM 1903 C C . TYR A 1 237 ? 19.448 0.692 -21.891 1.00 73.19 237 TYR A C 1
ATOM 1905 O O . TYR A 1 237 ? 19.585 -0.359 -22.512 1.00 73.19 237 TYR A O 1
ATOM 1913 N N . ASN A 1 238 ? 18.455 0.883 -21.016 1.00 73.69 238 ASN A N 1
ATOM 1914 C CA . ASN A 1 238 ? 17.477 -0.130 -20.638 1.00 73.69 238 ASN A CA 1
ATOM 1915 C C . ASN A 1 238 ? 16.061 0.461 -20.492 1.00 73.69 238 ASN A C 1
ATOM 1917 O O . ASN A 1 238 ? 15.379 0.243 -19.490 1.00 73.69 238 ASN A O 1
ATOM 1921 N N . ALA A 1 239 ? 15.657 1.271 -21.474 1.00 82.44 239 ALA A N 1
ATOM 1922 C CA . ALA A 1 239 ? 14.406 2.036 -21.468 1.00 82.44 239 ALA A CA 1
ATOM 1923 C C . ALA A 1 239 ? 13.210 1.296 -22.101 1.00 82.44 239 ALA A C 1
ATOM 1925 O O . ALA A 1 239 ? 12.124 1.871 -22.227 1.00 82.44 239 ALA A O 1
ATOM 1926 N N . GLU A 1 240 ? 13.407 0.042 -22.513 1.00 89.06 240 GLU A N 1
ATOM 1927 C CA . GLU A 1 240 ? 12.356 -0.748 -23.147 1.00 89.06 240 GLU A CA 1
ATOM 1928 C C . GLU A 1 240 ? 11.224 -1.075 -22.162 1.00 89.06 240 GLU A C 1
ATOM 1930 O O . GLU A 1 240 ? 11.487 -1.374 -20.988 1.00 89.06 240 GLU A O 1
ATOM 1935 N N . PRO A 1 241 ? 9.961 -1.003 -22.618 1.00 91.56 241 PRO A N 1
ATOM 1936 C CA . PRO A 1 241 ? 8.806 -1.231 -21.770 1.00 91.56 241 PRO A CA 1
ATOM 1937 C C . PRO A 1 241 ? 8.646 -2.706 -21.396 1.00 91.56 241 PRO A C 1
ATOM 1939 O O . PRO A 1 241 ? 8.844 -3.606 -22.213 1.00 91.56 241 PRO A O 1
ATOM 1942 N N . LEU A 1 242 ? 8.198 -2.919 -20.163 1.00 92.06 242 LEU A N 1
ATOM 1943 C CA . LEU A 1 242 ? 7.834 -4.205 -19.590 1.00 92.06 242 LEU A CA 1
ATOM 1944 C C . LEU A 1 242 ? 6.313 -4.316 -19.500 1.00 92.06 242 LEU A C 1
ATOM 1946 O O . LEU A 1 242 ? 5.645 -3.400 -19.011 1.00 92.06 242 LEU A O 1
ATOM 1950 N N . TYR A 1 243 ? 5.786 -5.461 -19.916 1.00 94.00 243 TYR A N 1
ATOM 1951 C CA . TYR A 1 243 ? 4.380 -5.825 -19.769 1.00 94.00 243 TYR A CA 1
ATOM 1952 C C . TYR A 1 243 ? 4.294 -7.129 -18.993 1.00 94.00 243 TYR A C 1
ATOM 1954 O O . TYR A 1 243 ? 5.052 -8.052 -19.279 1.00 94.00 243 TYR A O 1
ATOM 1962 N N . CYS A 1 244 ? 3.357 -7.232 -18.058 1.00 94.19 244 CYS A N 1
ATOM 1963 C CA . CYS A 1 244 ? 3.122 -8.470 -17.327 1.00 94.19 244 CYS A CA 1
ATOM 1964 C C . CYS A 1 244 ? 1.643 -8.643 -17.009 1.00 94.19 244 CYS A C 1
ATOM 1966 O O . CYS A 1 244 ? 0.947 -7.679 -16.674 1.00 94.19 244 CYS A O 1
ATOM 1968 N N . ALA A 1 245 ? 1.186 -9.887 -17.074 1.00 96.69 245 ALA A N 1
ATOM 1969 C CA . ALA A 1 245 ? -0.086 -10.325 -16.531 1.00 96.69 245 ALA A CA 1
ATOM 1970 C C . ALA A 1 245 ? 0.139 -11.574 -15.676 1.00 96.69 245 ALA A C 1
ATOM 1972 O O . ALA A 1 245 ? 0.822 -12.506 -16.095 1.00 96.69 245 ALA A O 1
ATOM 1973 N N . LYS A 1 246 ? -0.464 -11.613 -14.489 1.00 96.69 246 LYS A N 1
ATOM 1974 C CA . LYS A 1 246 ? -0.467 -12.762 -13.587 1.00 96.69 246 LYS A CA 1
ATOM 1975 C C . LYS A 1 246 ? -1.871 -13.086 -13.133 1.00 96.69 246 LYS A C 1
ATOM 1977 O O . LYS A 1 246 ? -2.664 -12.212 -12.786 1.00 96.69 246 LYS A O 1
ATOM 1982 N N . ILE A 1 247 ? -2.128 -14.379 -13.070 1.00 97.62 247 ILE A N 1
ATOM 1983 C CA . ILE A 1 247 ? -3.273 -14.954 -12.394 1.00 97.62 247 ILE A CA 1
ATOM 1984 C C . ILE A 1 247 ? -2.769 -15.802 -11.232 1.00 97.62 247 ILE A C 1
ATOM 1986 O O . ILE A 1 247 ? -1.819 -16.568 -11.375 1.00 97.62 247 ILE A O 1
ATOM 1990 N N . GLN A 1 248 ? -3.391 -15.653 -10.071 1.00 97.12 248 GLN A N 1
ATOM 1991 C CA . GLN A 1 248 ? -3.112 -16.459 -8.891 1.00 97.12 248 GLN A CA 1
ATOM 1992 C C . GLN A 1 248 ? -4.412 -17.059 -8.370 1.00 97.12 248 GLN A C 1
ATO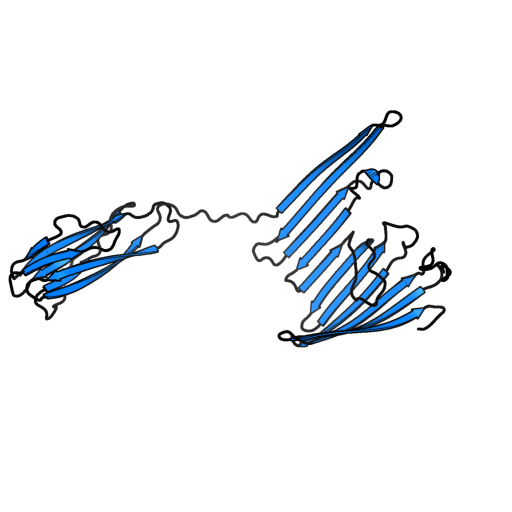M 1994 O O . GLN A 1 248 ? -5.427 -16.372 -8.288 1.00 97.12 248 GLN A O 1
ATOM 1999 N N . TYR A 1 249 ? -4.370 -18.334 -8.008 1.00 97.75 249 TYR A N 1
ATOM 2000 C CA . TYR A 1 249 ? -5.466 -19.078 -7.416 1.00 97.75 249 TYR A CA 1
ATOM 2001 C C . TYR A 1 249 ? -5.088 -19.528 -6.006 1.00 97.75 249 TYR A C 1
ATOM 2003 O O . TYR A 1 249 ? -4.112 -20.251 -5.806 1.00 97.75 249 TYR A O 1
ATOM 2011 N N . ASN A 1 250 ? -5.867 -19.092 -5.024 1.00 96.62 250 ASN A N 1
ATOM 2012 C CA . ASN A 1 250 ? -5.722 -19.456 -3.624 1.00 96.62 250 ASN A CA 1
ATOM 2013 C C . ASN A 1 250 ? -6.573 -20.706 -3.364 1.00 96.62 250 ASN A C 1
ATOM 2015 O O . ASN A 1 250 ? -7.792 -20.619 -3.221 1.00 96.62 250 ASN A O 1
ATOM 2019 N N . ILE A 1 251 ? -5.925 -21.873 -3.337 1.00 95.94 251 ILE A N 1
ATOM 2020 C CA . ILE A 1 251 ? -6.574 -23.165 -3.061 1.00 95.94 251 ILE A CA 1
ATOM 2021 C C . ILE A 1 251 ? -7.086 -23.192 -1.615 1.00 95.94 251 ILE A C 1
ATOM 2023 O O . ILE A 1 251 ? -8.162 -23.715 -1.333 1.00 95.94 251 ILE A O 1
ATOM 2027 N N . SER A 1 252 ? -6.315 -22.605 -0.703 1.00 94.69 252 SER A N 1
ATOM 2028 C CA . SER A 1 252 ? -6.657 -22.408 0.703 1.00 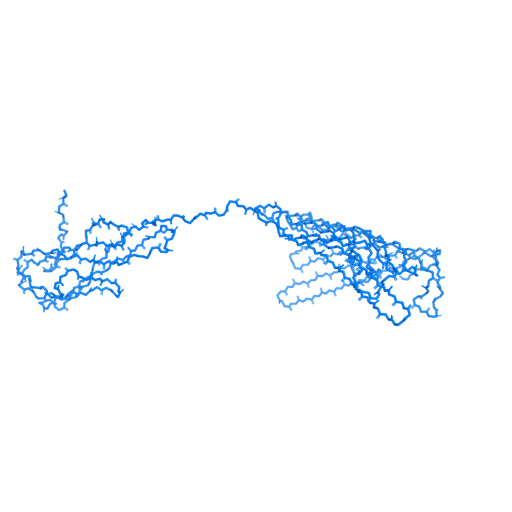94.69 252 SER A CA 1
ATOM 2029 C C . SER A 1 252 ? -5.980 -21.137 1.222 1.00 94.69 252 SER A C 1
ATOM 2031 O O . SER A 1 252 ? -5.175 -20.522 0.522 1.00 94.69 252 SER A O 1
ATOM 2033 N N . ASP A 1 253 ? -6.226 -20.787 2.484 1.00 91.81 253 ASP A N 1
ATOM 2034 C CA . ASP A 1 253 ? -5.510 -19.694 3.161 1.00 91.81 253 ASP A CA 1
ATOM 2035 C C . ASP A 1 253 ? -3.994 -19.946 3.274 1.00 91.81 253 ASP A C 1
ATOM 2037 O O . ASP A 1 253 ? -3.217 -19.023 3.514 1.00 91.81 253 ASP A O 1
ATOM 2041 N N . SER A 1 254 ? -3.566 -21.203 3.113 1.00 95.56 254 SER A N 1
ATOM 2042 C CA . SER A 1 254 ? -2.175 -21.632 3.237 1.00 95.56 254 SER A CA 1
ATOM 2043 C C . SER A 1 254 ? -1.503 -21.970 1.912 1.00 95.56 254 SER A C 1
ATOM 2045 O O . SER A 1 254 ? -0.283 -22.083 1.905 1.00 95.56 254 SER A O 1
ATOM 2047 N N . LEU A 1 255 ? -2.244 -22.148 0.816 1.00 96.25 255 LEU A N 1
ATOM 2048 C CA . LEU A 1 255 ? -1.711 -22.614 -0.464 1.00 96.25 255 LEU A CA 1
ATOM 2049 C C . LEU A 1 255 ? -2.219 -21.754 -1.620 1.00 96.25 255 LEU A C 1
ATOM 2051 O O . LEU A 1 255 ? -3.426 -21.651 -1.847 1.00 96.25 255 LEU A O 1
ATOM 2055 N N . ASN A 1 256 ? -1.291 -21.221 -2.412 1.00 96.25 256 ASN A N 1
ATOM 2056 C CA . ASN A 1 256 ? -1.604 -20.542 -3.661 1.00 96.25 256 ASN A CA 1
ATOM 2057 C C . ASN A 1 256 ? -0.720 -21.012 -4.820 1.00 96.25 256 ASN A C 1
ATOM 2059 O O . ASN A 1 256 ? 0.447 -21.365 -4.643 1.00 96.25 256 ASN A O 1
ATOM 2063 N N . LEU A 1 257 ? -1.316 -21.010 -6.010 1.00 97.38 257 LEU A N 1
ATOM 2064 C CA . LEU A 1 257 ? -0.658 -21.262 -7.286 1.00 97.38 257 LEU A CA 1
ATOM 2065 C C . LEU A 1 257 ? -0.776 -20.017 -8.150 1.00 97.38 257 LEU A C 1
ATOM 2067 O O . LEU A 1 257 ? -1.799 -19.339 -8.108 1.00 97.38 257 LEU A O 1
ATOM 2071 N N . GLY A 1 258 ? 0.224 -19.731 -8.968 1.00 97.06 258 GLY A N 1
ATOM 2072 C CA . GLY A 1 258 ? 0.192 -18.594 -9.874 1.00 97.06 258 GLY A CA 1
ATOM 2073 C C . GLY A 1 258 ? 0.850 -18.891 -11.205 1.00 97.06 258 GLY A C 1
ATOM 2074 O O . GLY A 1 258 ? 1.741 -19.729 -11.300 1.00 97.06 258 GLY A O 1
ATOM 2075 N N . LEU A 1 259 ? 0.385 -18.185 -12.225 1.00 97.19 259 LEU A N 1
ATOM 2076 C CA . LEU A 1 259 ? 0.955 -18.169 -13.559 1.00 97.19 259 LEU A CA 1
ATOM 2077 C C . LEU A 1 259 ? 1.110 -16.709 -13.977 1.00 97.19 259 LEU A C 1
ATOM 2079 O O . LEU A 1 259 ? 0.137 -15.955 -13.941 1.00 97.19 259 LEU A O 1
ATOM 2083 N N . ALA A 1 260 ? 2.320 -16.319 -14.355 1.00 96.69 260 ALA A N 1
ATOM 2084 C CA . ALA A 1 260 ? 2.643 -15.001 -14.880 1.00 96.69 260 ALA A CA 1
ATOM 2085 C C . ALA A 1 260 ? 3.212 -15.124 -16.293 1.00 96.69 260 ALA A C 1
ATOM 2087 O O . ALA A 1 260 ? 3.930 -16.078 -16.588 1.00 96.69 260 ALA A O 1
ATOM 2088 N N . VAL A 1 261 ? 2.896 -14.160 -17.150 1.00 95.88 261 VAL A N 1
ATOM 2089 C CA . VAL A 1 261 ? 3.501 -14.001 -18.471 1.00 95.88 261 VAL A CA 1
ATOM 2090 C C . VAL A 1 261 ? 3.989 -12.572 -18.589 1.00 95.88 261 VAL A C 1
ATOM 2092 O O . VAL A 1 261 ? 3.219 -11.628 -18.395 1.00 95.88 261 VAL A O 1
ATOM 2095 N N . GLU A 1 262 ? 5.262 -12.428 -18.923 1.00 94.25 262 GLU A N 1
ATOM 2096 C CA . GLU A 1 262 ? 5.927 -11.145 -19.083 1.00 94.25 262 GLU A CA 1
ATOM 2097 C C . GLU A 1 262 ? 6.474 -10.995 -20.494 1.00 94.25 262 GLU A C 1
ATOM 2099 O O . GLU A 1 262 ? 6.862 -11.982 -21.116 1.00 94.25 262 GLU A O 1
ATOM 2104 N N . ARG A 1 263 ? 6.536 -9.761 -20.997 1.00 93.31 263 ARG A N 1
ATOM 2105 C CA . ARG A 1 263 ? 7.097 -9.433 -22.309 1.00 93.31 263 ARG A CA 1
ATOM 2106 C C . ARG A 1 263 ? 7.933 -8.162 -22.240 1.00 93.31 263 ARG A C 1
ATOM 2108 O O . ARG A 1 263 ? 7.506 -7.172 -21.644 1.00 93.31 263 ARG A O 1
ATOM 2115 N N . SER A 1 264 ? 9.079 -8.181 -22.914 1.00 91.69 264 SER A N 1
ATOM 2116 C CA . SER A 1 264 ? 9.969 -7.031 -23.096 1.00 91.69 264 SER A CA 1
ATOM 2117 C C . SER A 1 264 ? 10.684 -7.110 -24.439 1.00 91.69 264 SER A C 1
ATOM 2119 O O . SER A 1 264 ? 10.812 -8.185 -25.025 1.00 91.69 264 SER A O 1
ATOM 2121 N N . LYS A 1 265 ? 11.206 -5.973 -24.899 1.00 89.06 265 LYS A N 1
ATOM 2122 C CA . LYS A 1 265 ? 12.217 -5.931 -25.959 1.00 89.06 265 LYS A CA 1
ATOM 2123 C C . LYS A 1 265 ? 13.628 -5.975 -25.379 1.00 89.06 265 LYS A C 1
ATOM 2125 O O . LYS A 1 265 ? 13.829 -5.630 -24.207 1.00 89.06 265 LYS A O 1
ATOM 2130 N N . GLY A 1 266 ? 14.566 -6.432 -26.200 1.00 79.31 266 GLY A N 1
ATOM 2131 C CA . GLY A 1 266 ? 15.993 -6.433 -25.932 1.00 79.31 266 GLY A CA 1
ATOM 2132 C C . GLY A 1 266 ? 16.558 -5.017 -25.888 1.00 79.31 266 GLY A C 1
ATOM 2133 O O . GLY A 1 266 ? 15.966 -4.056 -26.375 1.00 79.31 266 GLY A O 1
ATOM 2134 N N . THR A 1 267 ? 17.699 -4.872 -25.229 1.00 77.75 267 THR A N 1
ATOM 2135 C CA . THR A 1 267 ? 18.296 -3.575 -24.908 1.00 77.75 267 THR A CA 1
ATOM 2136 C C . THR A 1 267 ? 19.404 -3.207 -25.885 1.00 77.75 267 THR A C 1
ATOM 2138 O O . THR A 1 267 ? 19.956 -4.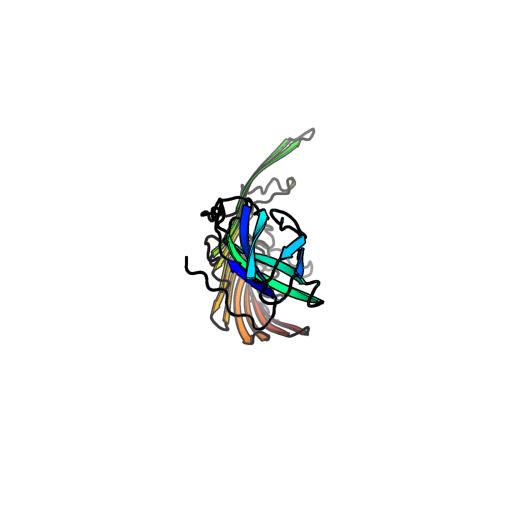056 -26.578 1.00 77.75 267 THR A O 1
ATOM 2141 N N . ILE A 1 268 ? 19.776 -1.925 -25.904 1.00 71.38 268 ILE A N 1
ATOM 2142 C CA . ILE A 1 268 ? 20.919 -1.418 -26.686 1.00 71.38 268 ILE A CA 1
ATOM 2143 C C . ILE A 1 268 ? 22.277 -1.676 -26.014 1.00 71.38 268 ILE A C 1
ATOM 2145 O O . ILE A 1 268 ? 23.320 -1.409 -26.603 1.00 71.38 268 ILE A O 1
ATOM 2149 N N . GLN A 1 269 ? 22.276 -2.189 -24.781 1.00 68.06 269 GLN A N 1
ATOM 2150 C CA . GLN A 1 269 ? 23.472 -2.611 -24.057 1.00 68.06 269 GLN A CA 1
ATOM 2151 C C . GLN A 1 269 ? 23.269 -4.024 -23.507 1.00 68.06 269 GLN A C 1
ATOM 2153 O O . GLN A 1 269 ? 22.258 -4.291 -22.856 1.00 68.06 269 GLN A O 1
ATOM 2158 N N . GLY A 1 270 ? 24.222 -4.917 -23.777 1.00 60.81 270 GLY A N 1
ATOM 2159 C CA . GLY A 1 270 ? 24.208 -6.291 -23.288 1.00 60.81 270 GLY A CA 1
ATOM 2160 C C . GLY A 1 270 ? 24.368 -6.356 -21.772 1.00 60.81 270 GLY A C 1
ATOM 2161 O O . GLY A 1 270 ? 25.055 -5.526 -21.173 1.00 60.81 270 GLY A O 1
ATOM 2162 N N . ALA A 1 271 ? 23.747 -7.353 -21.139 1.00 64.62 271 ALA A N 1
ATOM 2163 C CA . ALA A 1 271 ? 23.854 -7.567 -19.692 1.00 64.62 271 ALA A CA 1
ATOM 2164 C C . ALA A 1 271 ? 25.285 -7.936 -19.245 1.00 64.62 271 ALA A C 1
ATOM 2166 O O . ALA A 1 271 ? 25.634 -7.787 -18.075 1.00 64.62 271 ALA A O 1
ATOM 2167 N N . ASN A 1 272 ? 26.113 -8.415 -20.176 1.00 65.00 272 ASN A N 1
ATOM 2168 C CA . ASN A 1 272 ? 27.503 -8.804 -19.979 1.00 65.00 272 ASN A CA 1
ATOM 2169 C C . ASN A 1 272 ? 28.297 -8.438 -21.246 1.00 65.00 272 ASN A C 1
ATOM 2171 O O . ASN A 1 272 ? 27.733 -8.426 -22.336 1.00 65.00 272 ASN A O 1
ATOM 2175 N N . HIS A 1 273 ? 29.603 -8.192 -21.127 1.00 68.00 273 HIS A N 1
ATOM 2176 C CA . HIS A 1 273 ? 30.503 -8.014 -22.272 1.00 68.00 273 HIS A CA 1
ATOM 2177 C C . HIS A 1 273 ? 30.496 -9.207 -23.248 1.00 68.00 273 HIS A C 1
ATOM 2179 O O . HIS A 1 273 ? 30.859 -9.042 -24.406 1.00 68.00 273 HIS A O 1
ATOM 2185 N N . ASN A 1 274 ? 30.077 -10.391 -22.788 1.00 70.31 274 ASN A N 1
ATOM 2186 C CA . ASN A 1 274 ? 29.951 -11.605 -23.602 1.00 70.31 274 ASN A CA 1
ATOM 2187 C C . ASN A 1 274 ? 28.573 -11.793 -24.264 1.00 70.31 274 ASN A C 1
ATOM 2189 O O . ASN A 1 274 ? 28.383 -12.783 -24.962 1.00 70.31 274 ASN A O 1
ATOM 2193 N N . ILE A 1 275 ? 27.603 -10.911 -24.010 1.00 69.31 275 ILE A N 1
ATOM 2194 C CA . ILE A 1 275 ? 26.253 -10.999 -24.580 1.00 69.31 275 ILE A CA 1
ATOM 2195 C C . ILE A 1 275 ? 26.046 -9.749 -25.427 1.00 69.31 275 ILE A C 1
ATOM 2197 O O . ILE A 1 275 ? 25.956 -8.647 -24.886 1.00 69.31 275 ILE A O 1
ATOM 2201 N N . GLU A 1 276 ? 26.003 -9.904 -26.749 1.00 71.12 276 GLU A N 1
ATOM 2202 C CA . GLU A 1 276 ? 25.737 -8.779 -27.642 1.00 71.12 276 GLU A CA 1
ATOM 2203 C C . GLU A 1 276 ? 24.330 -8.224 -27.406 1.00 71.12 276 GLU A C 1
ATOM 2205 O O . GLU A 1 276 ? 23.370 -8.956 -27.167 1.00 71.12 276 GLU A O 1
ATOM 2210 N N . ALA A 1 277 ? 24.212 -6.900 -27.440 1.00 75.19 277 ALA A N 1
ATOM 2211 C CA . ALA A 1 277 ? 22.930 -6.241 -27.283 1.00 75.19 277 ALA A CA 1
ATOM 2212 C C . ALA A 1 277 ? 22.116 -6.404 -28.568 1.00 75.19 277 ALA A C 1
ATOM 2214 O O . ALA A 1 277 ? 22.587 -6.024 -29.641 1.00 75.19 277 ALA A O 1
ATOM 2215 N N . ASN A 1 278 ? 20.891 -6.918 -28.462 1.00 79.50 278 ASN A N 1
ATOM 2216 C CA . ASN A 1 278 ? 20.000 -7.028 -29.607 1.00 79.50 278 ASN A CA 1
ATOM 2217 C C . ASN A 1 278 ? 18.685 -6.269 -29.365 1.00 79.50 278 ASN A C 1
ATOM 2219 O O . ASN A 1 278 ? 17.759 -6.815 -28.767 1.00 79.50 278 ASN A O 1
ATOM 2223 N N . PRO A 1 279 ? 18.553 -5.026 -29.861 1.00 79.94 279 PRO A N 1
ATOM 2224 C CA . PRO A 1 279 ? 17.320 -4.252 -29.715 1.00 79.94 279 PRO A CA 1
ATOM 2225 C C . PRO A 1 279 ? 16.142 -4.809 -30.535 1.00 79.94 279 PRO A C 1
ATOM 2227 O O . PRO A 1 279 ? 14.999 -4.418 -30.308 1.00 79.94 279 PRO A O 1
ATOM 2230 N N . ASN A 1 280 ? 16.400 -5.715 -31.485 1.00 84.56 280 ASN A N 1
ATOM 2231 C CA . ASN A 1 280 ? 15.366 -6.374 -32.287 1.00 84.56 280 ASN A CA 1
ATOM 2232 C C . ASN A 1 280 ? 14.876 -7.687 -31.656 1.00 84.56 280 ASN A C 1
ATOM 2234 O O . ASN A 1 280 ? 13.945 -8.306 -32.178 1.00 84.56 280 ASN A O 1
ATOM 2238 N N . GLU A 1 281 ? 15.500 -8.133 -30.564 1.00 86.38 281 GLU A N 1
ATOM 2239 C CA . GLU A 1 281 ? 15.036 -9.296 -29.822 1.00 86.38 281 GLU A CA 1
ATOM 2240 C C . GLU A 1 281 ? 13.781 -8.941 -29.020 1.00 86.38 281 GLU A C 1
ATOM 2242 O O . GLU A 1 281 ? 13.712 -7.913 -28.349 1.00 86.38 281 GLU A O 1
ATOM 2247 N N . GLU A 1 282 ? 12.770 -9.797 -29.077 1.00 90.19 282 GLU A N 1
ATOM 2248 C CA . GLU A 1 282 ? 11.586 -9.702 -28.232 1.00 90.19 282 GLU A CA 1
ATOM 2249 C C . GLU A 1 282 ? 11.504 -10.966 -27.391 1.00 90.19 282 GLU A C 1
ATOM 2251 O O . GLU A 1 282 ? 11.433 -12.065 -27.935 1.00 90.19 282 GLU A O 1
ATOM 2256 N N . GLY A 1 283 ? 11.517 -10.800 -26.070 1.00 90.88 283 GLY A N 1
ATOM 2257 C CA . GLY A 1 283 ? 11.497 -11.892 -25.109 1.00 90.88 283 GLY A CA 1
ATOM 2258 C C . GLY A 1 283 ? 10.170 -11.972 -24.372 1.00 90.88 283 GLY A C 1
ATOM 2259 O O . GLY A 1 283 ? 9.552 -10.955 -24.039 1.00 90.88 283 GLY A O 1
ATOM 2260 N N . GLN A 1 284 ? 9.752 -13.197 -24.089 1.00 93.69 284 GLN A N 1
ATOM 2261 C CA . GLN A 1 284 ? 8.627 -13.533 -23.237 1.00 93.69 284 GLN A CA 1
ATOM 2262 C C . GLN A 1 284 ? 9.097 -14.484 -22.142 1.00 93.69 284 GLN A C 1
ATOM 2264 O O . GLN A 1 284 ? 9.868 -15.400 -22.412 1.00 93.69 284 GLN A O 1
ATOM 2269 N N . ILE A 1 285 ? 8.628 -14.280 -20.914 1.00 93.62 285 ILE A N 1
ATOM 2270 C CA . ILE A 1 285 ? 8.912 -15.170 -19.786 1.00 93.62 285 ILE A CA 1
ATOM 2271 C C . ILE A 1 285 ? 7.581 -15.634 -19.216 1.00 93.62 285 ILE A C 1
ATOM 2273 O O . ILE A 1 285 ? 6.778 -14.821 -18.762 1.00 93.62 285 ILE A O 1
ATOM 2277 N N . ALA A 1 286 ? 7.348 -16.942 -19.225 1.00 95.69 286 ALA A N 1
ATOM 2278 C CA . ALA A 1 286 ? 6.262 -17.559 -18.480 1.00 95.69 286 ALA A CA 1
ATOM 2279 C C . ALA A 1 286 ? 6.809 -18.032 -17.132 1.00 95.69 286 ALA A C 1
ATOM 2281 O O . ALA A 1 286 ? 7.881 -18.622 -17.076 1.00 95.69 286 ALA A O 1
ATOM 2282 N N . THR A 1 287 ? 6.107 -17.770 -16.033 1.00 96.38 287 THR A N 1
ATOM 2283 C CA . THR A 1 287 ? 6.509 -18.216 -14.692 1.00 96.38 287 THR A CA 1
ATOM 2284 C C . THR A 1 287 ? 5.349 -18.872 -13.976 1.00 96.38 287 THR A C 1
ATOM 2286 O O . THR A 1 287 ? 4.295 -18.265 -13.796 1.00 96.38 287 THR A O 1
ATOM 2289 N N . PHE A 1 288 ? 5.571 -20.094 -13.515 1.00 97.00 288 PHE A N 1
ATOM 2290 C CA . PHE A 1 288 ? 4.709 -20.784 -12.574 1.00 97.00 288 PHE A CA 1
ATOM 2291 C C . PHE A 1 288 ? 5.214 -20.554 -11.149 1.00 97.00 288 PHE A C 1
ATOM 2293 O O . PHE A 1 288 ? 6.405 -20.699 -10.879 1.00 97.00 288 PHE A O 1
ATOM 2300 N N . SER A 1 289 ? 4.312 -20.217 -10.231 1.00 96.31 289 SER A N 1
ATOM 2301 C CA . SER A 1 289 ? 4.617 -20.000 -8.815 1.00 96.31 289 SER A CA 1
ATOM 2302 C C . SER A 1 289 ? 3.763 -20.900 -7.928 1.00 96.31 289 SER A C 1
ATOM 2304 O O . SER A 1 289 ? 2.550 -20.980 -8.112 1.00 96.31 289 SER A O 1
ATOM 2306 N N . PHE A 1 290 ? 4.380 -21.503 -6.922 1.00 96.56 290 PHE A N 1
ATOM 2307 C CA . PHE A 1 290 ? 3.752 -22.273 -5.858 1.00 96.56 290 PHE A CA 1
ATOM 2308 C C . PHE A 1 290 ? 4.178 -21.668 -4.526 1.00 96.56 290 PHE A C 1
ATOM 2310 O O . PHE A 1 290 ? 5.374 -21.592 -4.248 1.00 96.56 290 PHE A O 1
ATOM 2317 N N . ASN A 1 291 ? 3.221 -21.271 -3.688 1.00 95.81 291 ASN A N 1
ATOM 2318 C CA . ASN A 1 291 ? 3.526 -20.796 -2.342 1.00 95.81 291 ASN A CA 1
ATOM 2319 C C . ASN A 1 291 ? 2.655 -21.511 -1.313 1.00 95.81 291 ASN A C 1
ATOM 2321 O O . ASN A 1 291 ? 1.425 -21.482 -1.390 1.00 95.81 291 ASN A O 1
ATOM 2325 N N . TYR A 1 292 ? 3.307 -22.103 -0.317 1.00 96.62 292 TYR A N 1
ATOM 2326 C CA . TYR A 1 292 ? 2.681 -22.721 0.840 1.00 96.62 292 TYR A CA 1
ATOM 2327 C C . TYR A 1 292 ? 3.180 -22.067 2.128 1.00 96.62 292 TYR A C 1
ATOM 2329 O O . TYR A 1 292 ? 4.383 -21.988 2.372 1.00 96.62 292 TYR A O 1
ATOM 2337 N N . LYS A 1 293 ? 2.259 -21.622 2.983 1.00 96.38 293 LYS A N 1
ATOM 2338 C CA . LYS A 1 293 ? 2.564 -21.024 4.284 1.00 96.38 293 LYS A CA 1
ATOM 2339 C C . LYS A 1 293 ? 1.593 -21.529 5.342 1.00 96.38 293 LYS A C 1
ATOM 2341 O O . LYS A 1 293 ? 0.403 -21.239 5.293 1.00 96.38 293 LYS A O 1
ATOM 2346 N N . ASN A 1 294 ? 2.101 -22.241 6.342 1.00 95.38 294 ASN A N 1
ATOM 2347 C CA . ASN A 1 294 ? 1.297 -22.713 7.467 1.00 95.38 294 ASN A CA 1
ATOM 2348 C C . ASN A 1 294 ? 2.157 -22.859 8.725 1.00 95.38 294 ASN A C 1
ATOM 2350 O O . ASN A 1 294 ? 3.191 -23.516 8.675 1.00 95.38 294 ASN A O 1
ATOM 2354 N N . LYS A 1 295 ? 1.721 -22.257 9.842 1.00 89.31 295 LYS A N 1
ATOM 2355 C CA . LYS A 1 295 ? 2.267 -22.425 11.209 1.00 89.31 295 LYS A CA 1
ATOM 2356 C C . LYS A 1 295 ? 3.781 -22.714 11.273 1.00 89.31 295 LYS A C 1
ATOM 2358 O O . LYS A 1 295 ? 4.203 -23.779 11.707 1.00 89.31 295 LYS A O 1
ATOM 2363 N N . GLY A 1 296 ? 4.594 -21.753 10.833 1.00 91.94 296 GLY A N 1
ATOM 2364 C CA . GLY A 1 296 ? 6.062 -21.829 10.905 1.00 91.94 296 GLY A CA 1
ATOM 2365 C C . GLY A 1 296 ? 6.748 -22.555 9.742 1.00 91.94 296 GLY A C 1
ATOM 2366 O O . GLY A 1 296 ? 7.966 -22.488 9.639 1.00 91.94 296 GLY A O 1
ATOM 2367 N N . THR A 1 297 ? 5.995 -23.186 8.836 1.00 95.12 297 THR A N 1
ATOM 2368 C CA . THR A 1 297 ? 6.511 -23.736 7.574 1.00 95.12 297 THR A CA 1
ATOM 2369 C C . THR A 1 297 ? 6.191 -22.798 6.419 1.00 95.12 297 THR A C 1
ATOM 2371 O O . THR A 1 297 ? 5.064 -22.306 6.297 1.00 95.12 297 THR A O 1
ATOM 2374 N N . PHE A 1 298 ? 7.182 -22.576 5.561 1.00 95.81 298 PHE A N 1
ATOM 2375 C CA . PHE A 1 298 ? 7.062 -21.770 4.358 1.00 95.81 298 PHE A CA 1
ATOM 2376 C C . PHE A 1 298 ? 7.826 -22.424 3.210 1.00 95.81 298 PHE A C 1
ATOM 2378 O O . PHE A 1 298 ? 9.000 -22.755 3.366 1.00 95.81 298 PHE A O 1
ATOM 2385 N N . ILE A 1 299 ? 7.148 -22.626 2.085 1.00 95.69 299 ILE A N 1
ATOM 2386 C CA . ILE A 1 299 ? 7.720 -23.164 0.853 1.00 95.69 299 ILE A CA 1
ATOM 2387 C C . ILE A 1 299 ? 7.301 -22.230 -0.277 1.00 95.69 299 ILE A C 1
ATOM 2389 O O . ILE A 1 299 ? 6.108 -22.065 -0.522 1.00 95.69 299 ILE A O 1
ATOM 2393 N N . GLU A 1 300 ? 8.277 -21.657 -0.971 1.00 94.56 300 GLU A N 1
ATOM 2394 C CA . GLU A 1 300 ? 8.078 -20.958 -2.240 1.00 94.56 300 GLU A CA 1
ATOM 2395 C C . GLU A 1 300 ? 8.847 -21.709 -3.317 1.00 94.56 300 GLU A C 1
ATOM 2397 O O . GLU A 1 300 ? 10.024 -22.030 -3.139 1.00 94.56 300 GLU A O 1
ATOM 2402 N N . ALA A 1 301 ? 8.190 -21.975 -4.436 1.00 95.38 301 ALA A N 1
ATOM 2403 C CA . ALA A 1 301 ? 8.828 -22.492 -5.630 1.00 95.38 301 ALA A CA 1
ATOM 2404 C C . ALA A 1 301 ? 8.366 -21.664 -6.827 1.00 95.38 301 ALA A C 1
ATOM 2406 O O . ALA A 1 301 ? 7.170 -21.458 -7.028 1.00 95.38 301 ALA A O 1
ATOM 2407 N N . GLU A 1 302 ? 9.317 -21.204 -7.631 1.00 95.06 302 GLU A N 1
ATOM 2408 C CA . GLU A 1 302 ? 9.053 -20.585 -8.923 1.00 95.06 302 GLU A CA 1
ATOM 2409 C C . GLU A 1 302 ? 9.810 -21.368 -9.995 1.00 95.06 302 GLU A C 1
ATOM 2411 O O . GLU A 1 302 ? 10.943 -21.801 -9.781 1.00 95.06 302 GLU A O 1
ATOM 2416 N N . SER A 1 303 ? 9.177 -21.561 -11.144 1.00 95.12 303 SER A N 1
ATOM 2417 C CA . SER A 1 303 ? 9.795 -22.135 -12.335 1.00 95.12 303 SER A CA 1
ATOM 2418 C C . SER A 1 303 ? 9.421 -21.258 -13.516 1.00 95.12 303 SER A C 1
ATOM 2420 O O . SER A 1 303 ? 8.250 -20.904 -13.669 1.00 95.12 303 SER A O 1
ATOM 2422 N N . SER A 1 304 ? 10.409 -20.870 -14.315 1.00 94.69 304 SER A N 1
ATOM 2423 C CA . SER A 1 304 ? 10.212 -20.019 -15.480 1.00 94.69 304 SER A CA 1
ATOM 2424 C C . SER A 1 304 ? 10.728 -20.677 -16.752 1.00 94.69 304 SER A C 1
ATOM 2426 O O . SER A 1 304 ? 11.625 -21.516 -16.719 1.00 94.69 304 SER A O 1
ATOM 2428 N N . SER A 1 305 ? 10.128 -20.287 -17.870 1.00 93.38 305 SER A N 1
ATOM 2429 C CA . SER A 1 305 ? 10.568 -20.631 -19.219 1.00 93.38 305 SER A CA 1
ATOM 2430 C C . SER A 1 305 ? 10.571 -19.360 -20.051 1.00 93.38 305 SER A C 1
ATOM 2432 O O . SER A 1 305 ? 9.649 -18.542 -19.940 1.00 93.38 305 SER A O 1
ATOM 2434 N N . SER A 1 306 ? 11.606 -19.183 -20.859 1.00 91.31 306 SER A N 1
ATOM 2435 C CA . SER A 1 306 ? 11.836 -17.982 -21.646 1.00 91.31 306 SER A CA 1
ATOM 2436 C C . SER A 1 306 ? 11.837 -18.297 -23.134 1.00 91.31 306 SER A C 1
ATOM 2438 O O . SER A 1 306 ? 12.406 -19.275 -23.604 1.00 91.31 306 SER A O 1
ATOM 2440 N N . ILE A 1 307 ? 11.153 -17.464 -23.905 1.00 92.06 307 ILE A N 1
ATOM 2441 C CA . ILE A 1 307 ? 11.066 -17.621 -25.351 1.00 92.06 307 ILE A CA 1
ATOM 2442 C C . ILE A 1 307 ? 11.352 -16.267 -25.959 1.00 92.06 307 ILE A C 1
ATOM 2444 O O . ILE A 1 307 ? 10.709 -15.279 -25.604 1.00 92.06 307 ILE A O 1
ATOM 2448 N N . THR A 1 308 ? 12.291 -16.214 -26.887 1.00 90.25 308 THR A N 1
ATOM 2449 C CA . THR A 1 308 ? 12.540 -15.030 -27.696 1.00 90.25 308 THR A CA 1
ATOM 2450 C C . THR A 1 308 ? 12.179 -15.306 -29.149 1.00 90.25 308 THR A C 1
ATOM 2452 O O . THR A 1 308 ? 11.924 -16.439 -29.556 1.00 90.25 308 THR A O 1
ATOM 2455 N N . ASN A 1 309 ? 12.119 -14.262 -29.968 1.00 87.81 309 ASN A N 1
ATOM 2456 C CA . ASN A 1 309 ? 11.978 -14.422 -31.417 1.00 87.81 309 ASN A CA 1
ATOM 2457 C C . ASN A 1 309 ? 13.206 -15.077 -32.084 1.00 87.81 309 ASN A C 1
ATOM 2459 O O . ASN A 1 309 ? 13.160 -15.328 -33.287 1.00 87.81 309 ASN A O 1
ATOM 2463 N N . MET A 1 310 ? 14.282 -15.343 -31.337 1.00 82.12 310 MET A N 1
ATOM 2464 C CA . MET A 1 310 ? 15.517 -15.955 -31.839 1.00 82.12 310 MET A CA 1
ATOM 2465 C C . MET A 1 310 ? 15.884 -17.264 -31.125 1.00 82.12 310 MET A C 1
ATOM 2467 O O . MET A 1 310 ? 16.480 -18.141 -31.749 1.00 82.12 310 MET A O 1
ATOM 2471 N N . HIS A 1 311 ? 15.526 -17.414 -29.848 1.00 78.62 311 HIS A N 1
ATOM 2472 C CA . HIS A 1 311 ? 15.937 -18.519 -28.981 1.00 78.62 311 HIS A CA 1
ATOM 2473 C C . HIS A 1 311 ? 14.771 -19.031 -28.121 1.00 78.62 311 HIS A C 1
ATOM 2475 O O . HIS A 1 311 ? 13.772 -18.340 -27.928 1.00 78.62 311 HIS A O 1
ATOM 2481 N N . MET A 1 312 ? 14.882 -20.255 -27.607 1.00 74.75 312 MET A N 1
ATOM 2482 C CA . MET A 1 312 ? 13.909 -20.849 -26.687 1.00 74.75 312 MET A CA 1
ATOM 2483 C C . MET A 1 312 ? 14.673 -21.612 -25.606 1.00 74.75 312 MET A C 1
ATOM 2485 O O . MET A 1 312 ? 15.315 -22.608 -25.939 1.00 74.75 312 MET A O 1
ATOM 2489 N N . ASP A 1 313 ? 14.565 -21.148 -24.358 1.00 61.97 313 ASP A N 1
ATOM 2490 C CA . ASP A 1 313 ? 15.305 -21.646 -23.189 1.00 61.97 313 ASP A CA 1
ATOM 2491 C C . ASP A 1 313 ? 14.383 -21.879 -21.978 1.00 61.97 313 ASP A C 1
ATOM 2493 O O . ASP A 1 313 ? 13.600 -20.964 -21.611 1.00 61.97 313 ASP A O 1
#

Sequence (313 aa):
MTRSCILCGDPLCLCAYHGAQGNLCLATRFGVCETDTRDLARLAGEQVVLIDGETTITLVPGESREVALQQATNDKIYSFRNISTQLTIFSAASEKTYTAFSSTEVFPSKIKRKDPFLRYYMRASLYYNSYTTKKDHYSALSSELIGDGYLDVDKNHYLNFIVRAPEQDRLKRFGVADQYSLVYKYKEKTAVFLGDHAYYINRLGFSSRYGMGFRVDHAIKQWTLSAFYSKPRLYTYNAEPLYCAKIQYNISDSLNLGLAVERSKGTIQGANHNIEANPNEEGQIATFSFNYKNKGTFIEAESSSSITNMHMD

pLDDT: mean 80.98, std 16.21, range [23.72, 98.44]

Foldseek 3Di:
DDDDQDDDPDQKGKAWDDDDDDQWKGKTKMKIAGADAWWWKAKDWDPQKDKDDDRIDIHGHGDMDMIIIIHTDDLPDQDKDKDKIKMWMQIPVVRDIDMDMDIDIHDHPHHPPDDPDDDKDKDKDWDWDWDDDPVDIDIDIKIKIWTWDAPDPVRQKTKTWIFMDDADPPPCVVVDGTFTWIWIGGNVFKIKIAAFDQDDDDDPDPHGAGFGWMKMWGDDPQKIKIWIKGAHDPDQQRRWIKTKIKMKGRPDPFKIKMKMKMKTAWGCDDPDPPGHTDRRKIKMKIKIWIWGDDDPDTDIDMDIWMDIPVDTD